Protein AF-A0A6J8E550-F1 (afdb_monomer_lite)

Sequence (360 aa):
MKRQEELRKQAEKIEEETFKPWTNTTDSISTTTANIIDELELVEENAVGKLIEALEELWDKFLNSISSSVSDYLSMEHLGIILDKLNEKAQKDMTKLNRKFFAAFTEGEPNLIICSQSEILNTVLSVYNQGDTVSLPFSDEVLVCTNTTSFDMLEIFWRRSLFSRSHRIYCLVNADLLNYDVSDKSERALERFMQHPSTNDNKYRLVVICSSENEYKSRIVAFLAKYHKQQLPTDVQNIRNYLVKEFASQEEEIEILKACIVDHERCNVRVVKSWRAGVGKTLYKKRMVEKLLQCFPNMERKKPVDISVTLHDKMINTDDVMDVFIEETLAPSHKEPRIIHIDISHEVNNSSLCVVVLNL

pLDDT: mean 83.96, std 14.28, range [35.25, 98.0]

InterPro domains:
  IPR001589 Actinin-type actin-binding domain, conserved site [PS00019] (15-24)
  IPR031248 E3 ubiquitin-protein ligase RNF213 [PTHR22605] (51-352)

Organism: Mytilus coruscus (NCBI:txid42192)

Foldseek 3Di:
DVVVVVVVVVVVPPPPPPPDPQEAQVDDLVVLVVVLVVVLVPDDPPDPPVNVVSVVVSVVSNCVVLCDDYNHDHHPVNVVVVVVVVVVVVVVVVVLPQQDADPQAFFLAEAEEEDAPVCQVLLVLLRQLDDDSRAADDPLQEDEDALPDALVNLLSSLCCQQQPLDSGAHEYGALLRYDDVSLVSSQVSNVVSSPDPNSVVRRGHHYYYHYPVRLVVGPNSVSCVVNYTYRDDGDPVSSVVSQLVNQADDPPCPPALALLVLPPSSGNDDDDDDPDPPPQSVVVVVVSLVVSCVVVVPDDDPADQEQEAEAAAQADDVVSVVVSCVVRPDDPVDHDHHDYHYHYDPSHHPSNVVVNVSND

Radius of gyration: 26.44 Å; chains: 1; bounding box: 64×56×75 Å

Structure (mmCIF, N/CA/C/O backbone):
data_AF-A0A6J8E550-F1
#
_entry.id   AF-A0A6J8E550-F1
#
loop_
_atom_site.group_PDB
_atom_site.id
_atom_site.type_symbol
_atom_site.label_atom_id
_atom_site.label_alt_id
_atom_site.label_comp_id
_atom_site.label_asym_id
_atom_site.label_entity_id
_atom_site.label_seq_id
_atom_site.pdbx_PDB_ins_code
_atom_site.Cartn_x
_atom_site.Cartn_y
_atom_site.Cartn_z
_atom_site.occupancy
_atom_site.B_iso_or_equiv
_atom_site.auth_seq_id
_atom_site.auth_comp_id
_atom_site.auth_asym_id
_atom_site.auth_atom_id
_atom_site.pdbx_PDB_model_num
ATOM 1 N N . MET A 1 1 ? 38.325 34.241 7.900 1.00 51.53 1 MET A N 1
ATOM 2 C CA . MET A 1 1 ? 38.556 33.345 9.054 1.00 51.53 1 MET A CA 1
ATOM 3 C C . MET A 1 1 ? 37.799 33.784 10.303 1.00 51.53 1 MET A C 1
ATOM 5 O O . MET A 1 1 ? 36.825 33.116 10.599 1.00 51.53 1 MET A O 1
ATOM 9 N N . LYS A 1 2 ? 38.094 34.924 10.953 1.00 51.00 2 LYS A N 1
ATOM 10 C CA . LYS A 1 2 ? 37.370 35.353 12.180 1.00 51.00 2 LYS A CA 1
ATOM 11 C C . LYS A 1 2 ? 35.832 35.420 12.053 1.00 51.00 2 LYS A C 1
ATOM 13 O O . LYS A 1 2 ? 35.127 34.960 12.936 1.00 51.00 2 LYS A O 1
ATOM 18 N N . ARG A 1 3 ? 35.312 35.873 10.905 1.00 47.75 3 ARG A N 1
ATOM 19 C CA . ARG A 1 3 ? 33.861 35.953 10.628 1.00 47.75 3 ARG A CA 1
ATOM 20 C C . ARG A 1 3 ? 33.176 34.590 10.406 1.00 47.75 3 ARG A C 1
ATOM 22 O O . ARG A 1 3 ? 31.983 34.466 10.632 1.00 47.75 3 ARG A O 1
ATOM 29 N N . GLN A 1 4 ? 33.915 33.567 9.965 1.00 47.69 4 GLN A N 1
ATOM 30 C CA . GLN A 1 4 ? 33.402 32.188 9.854 1.00 47.69 4 GLN A CA 1
ATOM 31 C C . GLN A 1 4 ? 33.438 31.464 11.205 1.00 47.69 4 GLN A C 1
ATOM 33 O O . GLN A 1 4 ? 32.617 30.591 11.464 1.00 47.69 4 GLN A O 1
ATOM 38 N N . GLU A 1 5 ? 34.367 31.853 12.073 1.00 51.12 5 GLU A N 1
ATOM 39 C CA . GLU A 1 5 ? 34.497 31.332 13.431 1.00 51.12 5 GLU A CA 1
ATOM 40 C C . GLU A 1 5 ? 33.415 31.905 14.363 1.00 51.12 5 GLU A C 1
ATOM 42 O O . GLU A 1 5 ? 32.869 31.182 15.190 1.00 51.12 5 GLU A O 1
ATOM 47 N N . GLU A 1 6 ? 33.018 33.167 14.164 1.00 48.19 6 GLU A N 1
ATOM 48 C CA . GLU A 1 6 ? 31.858 33.776 14.835 1.00 48.19 6 GLU A CA 1
ATOM 49 C C . GLU A 1 6 ? 30.523 33.159 14.391 1.00 48.19 6 GLU A C 1
ATOM 51 O O . GLU A 1 6 ? 29.657 32.927 15.230 1.00 48.19 6 GLU A O 1
ATOM 56 N N . LEU A 1 7 ? 30.375 32.809 13.106 1.00 49.12 7 LEU A N 1
ATOM 57 C CA . LEU A 1 7 ? 29.189 32.101 12.603 1.00 49.12 7 LEU A CA 1
ATOM 58 C C . LEU A 1 7 ? 29.116 30.650 13.108 1.00 49.12 7 LEU A C 1
ATOM 60 O O . LEU A 1 7 ? 28.028 30.172 13.414 1.00 49.12 7 LEU A O 1
ATOM 64 N N . ARG A 1 8 ? 30.260 29.964 13.269 1.00 47.50 8 ARG A N 1
ATOM 65 C CA . ARG A 1 8 ? 30.320 28.645 13.929 1.00 47.50 8 ARG A CA 1
ATOM 66 C C . ARG A 1 8 ? 29.936 28.725 15.406 1.00 47.50 8 ARG A C 1
ATOM 68 O O . ARG A 1 8 ? 29.133 27.920 15.859 1.00 47.50 8 ARG A O 1
ATOM 75 N N . LYS A 1 9 ? 30.419 29.741 16.127 1.00 44.47 9 LYS A N 1
ATOM 76 C CA . LYS A 1 9 ? 30.058 29.962 17.538 1.00 44.47 9 LYS A CA 1
ATOM 77 C C . LYS A 1 9 ? 28.608 30.420 17.739 1.00 44.47 9 LYS A C 1
ATOM 79 O O . LYS A 1 9 ? 28.062 30.203 18.814 1.00 44.47 9 LYS A O 1
ATOM 84 N N . GLN A 1 10 ? 27.975 31.024 16.729 1.00 42.09 10 GLN A N 1
ATOM 85 C CA . GLN A 1 10 ? 26.532 31.308 16.736 1.00 42.09 10 GLN A CA 1
ATOM 86 C C . GLN A 1 10 ? 25.673 30.091 16.355 1.00 42.09 10 GLN A C 1
ATOM 88 O O . GLN A 1 10 ? 24.535 30.014 16.803 1.00 42.09 10 GLN A O 1
ATOM 93 N N . ALA A 1 11 ? 26.204 29.126 15.596 1.00 40.69 11 ALA A N 1
ATOM 94 C CA . ALA A 1 11 ? 25.522 27.862 15.298 1.00 40.69 11 ALA A CA 1
ATOM 95 C C . ALA A 1 11 ? 25.615 26.828 16.443 1.00 40.69 11 ALA A C 1
ATOM 97 O O . ALA A 1 11 ? 24.760 25.957 16.547 1.00 40.69 11 ALA A O 1
ATOM 98 N N . GLU A 1 12 ? 26.610 26.945 17.330 1.00 40.28 12 GLU A N 1
ATOM 99 C CA . GLU A 1 12 ? 26.799 26.077 18.511 1.00 40.28 12 GLU A CA 1
ATOM 100 C C . GLU A 1 12 ? 26.031 26.533 19.762 1.00 40.28 12 GLU A C 1
ATOM 102 O O . GLU A 1 12 ? 26.214 25.986 20.846 1.00 40.28 12 GLU A O 1
ATOM 107 N N . LYS A 1 13 ? 25.142 27.521 19.630 1.00 37.31 13 LYS A N 1
ATOM 108 C CA . LYS A 1 13 ? 24.273 27.979 20.718 1.00 37.31 13 LYS A CA 1
ATOM 109 C C . LYS A 1 13 ? 22.804 27.745 20.377 1.00 37.31 13 LYS A C 1
ATOM 111 O O . LYS A 1 13 ? 21.982 28.651 20.432 1.00 37.31 13 LYS A O 1
ATOM 116 N N . ILE A 1 14 ? 22.482 26.506 20.012 1.00 40.75 14 ILE A N 1
ATOM 117 C CA . ILE A 1 14 ? 21.151 25.984 20.309 1.00 40.75 14 ILE A CA 1
ATOM 118 C C . ILE A 1 14 ? 21.161 25.845 21.827 1.00 40.75 14 ILE A C 1
ATOM 120 O O . ILE A 1 14 ? 21.833 24.968 22.363 1.00 40.75 14 ILE A O 1
ATOM 124 N N . GLU A 1 15 ? 20.532 26.789 22.524 1.00 37.34 15 GLU A N 1
ATOM 125 C CA . GLU A 1 15 ? 20.128 26.538 23.900 1.00 37.34 15 GLU A CA 1
ATOM 126 C C . GLU A 1 15 ? 19.317 25.242 23.854 1.00 37.34 15 GLU A C 1
ATOM 128 O O . GLU A 1 15 ? 18.227 25.202 23.285 1.00 37.34 15 GLU A O 1
ATOM 133 N N . GLU A 1 16 ? 19.899 24.156 24.367 1.00 39.19 16 GLU A N 1
ATOM 134 C CA . GLU A 1 16 ? 19.127 23.025 24.850 1.00 39.19 16 GLU A CA 1
ATOM 135 C C . GLU A 1 16 ? 18.208 23.614 25.916 1.00 39.19 16 GLU A C 1
ATOM 137 O O . GLU A 1 16 ? 18.578 23.747 27.085 1.00 39.19 16 GLU A O 1
ATOM 142 N N . GLU A 1 17 ? 17.023 24.061 25.493 1.00 36.66 17 GLU A N 1
ATOM 143 C CA . GLU A 1 17 ? 15.902 24.211 26.397 1.00 36.66 17 GLU A CA 1
ATOM 144 C C . GLU A 1 17 ? 15.839 22.892 27.149 1.00 36.66 17 GLU A C 1
ATOM 146 O O . GLU A 1 17 ? 15.625 21.827 26.566 1.00 36.66 17 GLU A O 1
ATOM 151 N N . THR A 1 18 ? 16.155 22.961 28.438 1.00 35.25 18 THR A N 1
ATOM 152 C CA . THR A 1 18 ? 16.148 21.814 29.327 1.00 35.25 18 THR A CA 1
ATOM 153 C C . THR A 1 18 ? 14.722 21.297 29.330 1.00 35.25 18 THR A C 1
ATOM 155 O O . THR A 1 18 ? 13.835 21.857 29.974 1.00 35.25 18 THR A O 1
ATOM 158 N N . PHE A 1 19 ? 14.492 20.263 28.522 1.00 40.50 19 PHE A N 1
ATOM 159 C CA . PHE A 1 19 ? 13.214 19.595 28.405 1.00 40.50 19 PHE A CA 1
ATOM 160 C C . PHE A 1 19 ? 12.837 19.132 29.809 1.00 40.50 19 PHE A C 1
ATOM 162 O O . PHE A 1 19 ? 13.482 18.247 30.376 1.00 40.50 19 PHE A O 1
ATOM 169 N N . LYS A 1 20 ? 11.833 19.776 30.414 1.00 45.00 20 LYS A N 1
ATOM 170 C CA . LYS A 1 20 ? 11.237 19.260 31.645 1.00 45.00 20 LYS A CA 1
ATOM 171 C C . LYS A 1 20 ? 10.798 17.825 31.347 1.00 45.00 20 LYS A C 1
ATOM 173 O O . LYS A 1 20 ? 10.077 17.650 30.365 1.00 45.00 20 LYS A O 1
ATOM 178 N N . PRO A 1 21 ? 11.192 16.821 32.148 1.00 51.56 21 PRO A N 1
ATOM 179 C CA . PRO A 1 21 ? 10.756 15.454 31.917 1.00 51.56 21 PRO A CA 1
ATOM 180 C C . PRO A 1 21 ? 9.225 15.422 31.869 1.00 51.56 21 PRO A C 1
ATOM 182 O O . PRO A 1 21 ? 8.565 15.729 32.857 1.00 51.56 21 PRO A O 1
ATOM 185 N N . TRP A 1 22 ? 8.653 15.088 30.712 1.00 51.31 22 TRP A N 1
ATOM 186 C CA . TRP A 1 22 ? 7.222 14.775 30.567 1.00 51.31 22 TRP A CA 1
ATOM 187 C C . TRP A 1 22 ? 6.871 13.397 31.147 1.00 51.31 22 TRP A C 1
ATOM 189 O O . TRP A 1 22 ? 5.744 12.932 31.023 1.00 51.31 22 TRP A O 1
ATOM 199 N N . THR A 1 23 ? 7.848 12.713 31.741 1.00 55.84 23 THR A N 1
ATOM 200 C CA . THR A 1 23 ? 7.769 11.307 32.122 1.00 55.84 23 THR A CA 1
ATOM 201 C C . THR A 1 23 ? 8.275 11.136 33.547 1.00 55.84 23 THR A C 1
ATOM 203 O O . THR A 1 23 ? 9.287 11.734 33.928 1.00 55.84 23 THR A O 1
ATOM 206 N N . ASN A 1 24 ? 7.573 10.321 34.335 1.00 59.12 24 ASN A N 1
ATOM 207 C CA . ASN A 1 24 ? 8.101 9.811 35.595 1.00 59.12 24 ASN A CA 1
ATOM 208 C C . ASN A 1 24 ? 9.159 8.762 35.242 1.00 59.12 24 ASN A C 1
ATOM 210 O O . ASN A 1 24 ? 8.865 7.586 35.049 1.00 59.12 24 ASN A O 1
ATOM 214 N N . THR A 1 25 ? 10.409 9.196 35.116 1.00 58.66 25 THR A N 1
ATOM 215 C CA . THR A 1 25 ? 11.538 8.312 34.792 1.00 58.66 25 THR A CA 1
ATOM 216 C C . THR A 1 25 ? 11.933 7.391 35.947 1.00 58.66 25 THR A C 1
ATOM 218 O O . THR A 1 25 ? 12.793 6.533 35.772 1.00 58.66 25 THR A O 1
ATOM 221 N N . THR A 1 26 ? 11.330 7.570 37.125 1.00 62.59 26 THR A N 1
ATOM 222 C CA . THR A 1 26 ? 11.542 6.735 38.313 1.00 62.59 26 THR A CA 1
ATOM 223 C C . THR A 1 26 ? 10.683 5.481 38.325 1.00 62.59 26 THR A C 1
ATOM 225 O O . THR A 1 26 ? 11.052 4.511 38.980 1.00 62.59 26 THR A O 1
ATOM 228 N N . ASP A 1 27 ? 9.562 5.498 37.604 1.00 68.19 27 ASP A N 1
ATOM 229 C CA . ASP A 1 27 ? 8.597 4.408 37.600 1.00 68.19 27 ASP A CA 1
ATOM 230 C C . ASP A 1 27 ? 8.831 3.516 36.372 1.00 68.19 27 ASP A C 1
ATOM 232 O O . ASP A 1 27 ? 9.399 3.935 35.355 1.00 68.19 27 ASP A O 1
ATOM 236 N N . SER A 1 28 ? 8.441 2.250 36.478 1.00 80.31 28 SER A N 1
ATOM 237 C CA . SER A 1 28 ? 8.612 1.234 35.439 1.00 80.31 28 SER A CA 1
ATOM 238 C C . SER A 1 28 ? 7.383 0.338 35.428 1.00 80.31 28 SER A C 1
ATOM 240 O O . SER A 1 28 ? 6.970 -0.153 36.478 1.00 80.31 28 SER A O 1
ATOM 242 N N . ILE A 1 29 ? 6.821 0.090 34.244 1.00 79.81 29 ILE A N 1
ATOM 243 C CA . ILE A 1 29 ? 5.643 -0.770 34.091 1.00 79.81 29 ILE A CA 1
ATOM 244 C C . ILE A 1 29 ? 5.978 -2.192 34.483 1.00 79.81 29 ILE A C 1
ATOM 246 O O . ILE A 1 29 ? 5.164 -2.834 35.137 1.00 79.81 29 ILE A O 1
ATOM 250 N N . SER A 1 30 ? 7.165 -2.690 34.135 1.00 79.88 30 SER A N 1
ATOM 251 C CA . SER A 1 30 ? 7.577 -4.033 34.553 1.00 79.88 30 SER A CA 1
ATOM 252 C C . SER A 1 30 ? 7.636 -4.164 36.078 1.00 79.88 30 SER A C 1
ATOM 254 O O . SER A 1 30 ? 7.161 -5.161 36.618 1.00 79.88 30 SER A O 1
ATOM 256 N N . THR A 1 31 ? 8.103 -3.128 36.783 1.00 81.38 31 THR A N 1
ATOM 257 C CA . THR A 1 31 ? 8.133 -3.100 38.257 1.00 81.38 31 THR A CA 1
ATOM 258 C C . THR A 1 31 ? 6.731 -2.975 38.854 1.00 81.38 31 THR A C 1
ATOM 260 O O . THR A 1 31 ? 6.376 -3.714 39.768 1.00 81.38 31 THR A O 1
ATOM 263 N N . THR A 1 32 ? 5.896 -2.083 38.314 1.00 76.75 32 THR A N 1
ATOM 264 C CA . THR A 1 32 ? 4.498 -1.932 38.736 1.00 76.75 32 THR A CA 1
ATOM 265 C C . THR A 1 32 ? 3.706 -3.217 38.499 1.00 76.75 32 THR A C 1
ATOM 267 O O . THR A 1 32 ? 2.966 -3.639 39.376 1.00 76.75 32 THR A O 1
ATOM 270 N N . THR A 1 33 ? 3.903 -3.879 37.358 1.00 76.75 33 THR A N 1
ATOM 271 C CA . THR A 1 33 ? 3.223 -5.136 37.011 1.00 76.75 33 THR A CA 1
ATOM 272 C C . THR A 1 33 ? 3.674 -6.280 37.918 1.00 76.75 33 THR A C 1
ATOM 274 O O . THR A 1 33 ? 2.835 -7.057 38.355 1.00 76.75 33 THR A O 1
ATOM 277 N N . ALA A 1 34 ? 4.967 -6.367 38.247 1.00 82.50 34 ALA A N 1
ATOM 278 C CA . ALA A 1 34 ? 5.473 -7.357 39.198 1.00 82.50 34 ALA A CA 1
ATOM 279 C C . ALA A 1 34 ? 4.849 -7.171 40.591 1.00 82.50 34 ALA A C 1
ATOM 281 O O . ALA A 1 34 ? 4.288 -8.115 41.133 1.00 82.50 34 ALA A O 1
ATOM 282 N N . ASN A 1 35 ? 4.831 -5.938 41.110 1.00 79.44 35 ASN A N 1
ATOM 283 C CA . ASN A 1 35 ? 4.200 -5.635 42.399 1.00 79.44 35 ASN A CA 1
ATOM 284 C C . ASN A 1 35 ? 2.691 -5.949 42.400 1.00 79.44 35 ASN A C 1
ATOM 286 O O . ASN A 1 35 ? 2.156 -6.444 43.386 1.00 79.44 35 ASN A O 1
ATOM 290 N N . ILE A 1 36 ? 2.007 -5.677 41.284 1.00 72.81 36 ILE A N 1
ATOM 291 C CA . ILE A 1 36 ? 0.588 -6.005 41.075 1.00 72.81 36 ILE A CA 1
ATOM 292 C C . ILE A 1 36 ? 0.349 -7.524 41.133 1.00 72.81 36 ILE A C 1
ATOM 294 O O . ILE A 1 36 ? -0.642 -7.970 41.707 1.00 72.81 36 ILE A O 1
ATOM 298 N N . ILE A 1 37 ? 1.244 -8.324 40.549 1.00 75.94 37 ILE A N 1
ATOM 299 C CA . ILE A 1 37 ? 1.150 -9.791 40.564 1.00 75.94 37 ILE A CA 1
ATOM 300 C C . ILE A 1 37 ? 1.436 -10.336 41.969 1.00 75.94 37 ILE A C 1
ATOM 302 O O . ILE A 1 37 ? 0.700 -11.202 42.437 1.00 75.94 37 ILE A O 1
ATOM 306 N N . ASP A 1 38 ? 2.425 -9.785 42.672 1.00 79.25 38 ASP A N 1
ATOM 307 C CA . ASP A 1 38 ? 2.737 -10.174 44.053 1.00 79.25 38 ASP A CA 1
ATOM 308 C C . ASP A 1 38 ? 1.558 -9.880 45.009 1.00 79.25 38 ASP A C 1
ATOM 310 O O . ASP A 1 38 ? 1.273 -10.664 45.915 1.00 79.25 38 ASP A O 1
ATOM 314 N N . GLU A 1 39 ? 0.817 -8.783 44.791 1.00 71.62 39 GLU A N 1
ATOM 315 C CA . GLU A 1 39 ? -0.418 -8.472 45.533 1.00 71.62 39 GLU A CA 1
ATOM 316 C C . GLU A 1 39 ? -1.540 -9.503 45.279 1.00 71.62 39 GLU A C 1
ATOM 318 O O . GLU A 1 39 ? -2.329 -9.779 46.186 1.00 71.62 39 GLU A O 1
ATOM 323 N N . LEU A 1 40 ? -1.604 -10.113 44.086 1.00 69.38 40 LEU A N 1
ATOM 324 C CA . LEU A 1 40 ? -2.594 -11.147 43.742 1.00 69.38 40 LEU A CA 1
ATOM 325 C C . LEU A 1 40 ? -2.314 -12.493 44.411 1.00 69.38 40 LEU A C 1
ATOM 327 O O . LEU A 1 40 ? -3.259 -13.174 44.811 1.00 69.38 40 LEU A O 1
ATOM 331 N N . GLU A 1 41 ? -1.044 -12.880 44.554 1.00 67.69 41 GLU A N 1
ATOM 332 C CA . GLU A 1 41 ? -0.661 -14.144 45.205 1.00 67.69 41 GLU A CA 1
ATOM 333 C C . GLU A 1 41 ? -1.033 -14.181 46.700 1.00 67.69 41 GLU A C 1
ATOM 335 O O . GLU A 1 41 ? -1.114 -15.252 47.303 1.00 67.69 41 GLU A O 1
ATOM 340 N N . LEU A 1 42 ? -1.311 -13.019 47.299 1.00 66.19 42 LEU A N 1
ATOM 341 C CA . LEU A 1 42 ? -1.725 -12.871 48.697 1.00 66.19 42 LEU A CA 1
ATOM 342 C C . LEU A 1 42 ? -3.248 -12.987 48.910 1.00 66.19 42 LEU A C 1
ATOM 344 O O . LEU A 1 42 ? -3.706 -12.967 50.056 1.00 66.19 42 LEU A O 1
ATOM 348 N N . VAL A 1 43 ? -4.048 -13.103 47.843 1.00 65.31 43 VAL A N 1
ATOM 349 C CA . VAL A 1 43 ? -5.514 -13.194 47.930 1.00 65.31 43 VAL A CA 1
ATOM 350 C C . VAL A 1 43 ? -5.943 -14.640 48.220 1.00 65.31 43 VAL A C 1
ATOM 352 O O . VAL A 1 43 ? -5.738 -15.540 47.412 1.00 65.31 43 VAL A O 1
ATOM 355 N N . GLU A 1 44 ? -6.574 -14.878 49.376 1.00 61.72 44 GLU A N 1
ATOM 356 C CA . GLU A 1 44 ? -7.074 -16.208 49.766 1.00 61.72 44 GLU A CA 1
ATOM 357 C C . GLU A 1 44 ? -8.111 -16.771 48.764 1.00 61.72 44 GLU A C 1
ATOM 359 O O . GLU A 1 44 ? -9.118 -16.125 48.462 1.00 61.72 44 GLU A O 1
ATOM 364 N N . GLU A 1 45 ? -7.922 -18.026 48.330 1.00 59.22 45 GLU A N 1
ATOM 365 C CA . GLU A 1 45 ? -8.691 -18.726 47.275 1.00 59.22 45 GLU A CA 1
ATOM 366 C C . GLU A 1 45 ? -10.222 -18.811 47.491 1.00 59.22 45 GLU A C 1
ATOM 368 O O . GLU A 1 45 ? -10.969 -19.110 46.560 1.00 59.22 45 GLU A O 1
ATOM 373 N N . ASN A 1 46 ? -10.734 -18.542 48.697 1.00 57.09 46 ASN A N 1
ATOM 374 C CA . ASN A 1 46 ? -12.116 -18.869 49.079 1.00 57.09 46 ASN A CA 1
ATOM 375 C C . ASN A 1 46 ? -13.137 -17.718 48.968 1.00 57.09 46 ASN A C 1
ATOM 377 O O . ASN A 1 46 ? -14.266 -17.858 49.446 1.00 57.09 46 ASN A O 1
ATOM 381 N N . ALA A 1 47 ? -12.802 -16.592 48.329 1.00 65.25 47 ALA A N 1
ATOM 382 C CA . ALA A 1 47 ? -13.723 -15.458 48.189 1.00 65.25 47 ALA A CA 1
ATOM 383 C C . ALA A 1 47 ? -13.735 -14.858 46.771 1.00 65.25 47 ALA A C 1
ATOM 385 O O . ALA A 1 47 ? -13.182 -13.789 46.533 1.00 65.25 47 ALA A O 1
ATOM 386 N N . VAL A 1 48 ? -14.454 -15.505 45.844 1.00 65.81 48 VAL A N 1
ATOM 387 C CA . VAL A 1 48 ? -14.617 -15.067 44.437 1.00 65.81 48 VAL A CA 1
ATOM 388 C C . VAL A 1 48 ? -15.029 -13.590 44.307 1.00 65.81 48 VAL A C 1
ATOM 390 O O . VAL A 1 48 ? -14.551 -12.902 43.414 1.00 65.81 48 VAL A O 1
ATOM 393 N N . GLY A 1 49 ? -15.868 -13.075 45.214 1.00 68.12 49 GLY A N 1
ATOM 394 C CA . GLY A 1 49 ? -16.257 -11.657 45.218 1.00 68.12 49 GLY A CA 1
ATOM 395 C C . GLY A 1 49 ? -15.101 -10.697 45.527 1.00 68.12 49 GLY A C 1
ATOM 396 O O . GLY A 1 49 ? -14.968 -9.678 44.863 1.00 68.12 49 GLY A O 1
ATOM 397 N N . LYS A 1 50 ? -14.216 -11.060 46.466 1.00 73.00 50 LYS A N 1
ATOM 398 C CA . LYS A 1 50 ? -13.025 -10.258 46.800 1.00 73.00 50 LYS A CA 1
ATOM 399 C C . LYS A 1 50 ? -11.984 -10.284 45.683 1.00 73.00 50 LYS A C 1
ATOM 401 O O . LYS A 1 50 ? -11.262 -9.315 45.501 1.00 73.00 50 LYS A O 1
ATOM 406 N N . LEU A 1 51 ? -11.919 -11.385 44.931 1.00 75.31 51 LEU A N 1
ATOM 407 C CA . LEU A 1 51 ? -11.032 -11.502 43.777 1.00 75.31 51 LEU A CA 1
ATOM 408 C C . LEU A 1 51 ? -11.442 -10.551 42.644 1.00 75.31 51 LEU A C 1
ATOM 410 O O . LEU A 1 51 ? -10.573 -9.961 42.016 1.00 75.31 51 LEU A O 1
ATOM 414 N N . ILE A 1 52 ? -12.746 -10.383 42.391 1.00 81.06 52 ILE A N 1
ATOM 415 C CA . ILE A 1 52 ? -13.236 -9.442 41.370 1.00 81.06 52 ILE A CA 1
ATOM 416 C C . ILE A 1 52 ? -12.877 -8.002 41.756 1.00 81.06 52 ILE A C 1
ATOM 418 O O . ILE A 1 52 ? -12.300 -7.299 40.936 1.00 81.06 52 ILE A O 1
ATOM 422 N N . GLU A 1 53 ? -13.136 -7.594 43.003 1.00 80.50 53 GLU A N 1
ATOM 423 C CA . GLU A 1 53 ? -12.778 -6.253 43.498 1.00 80.50 53 GLU A CA 1
ATOM 424 C C . GLU A 1 53 ? -11.262 -6.000 43.415 1.00 80.50 53 GLU A C 1
ATOM 426 O O . GLU A 1 53 ? -10.830 -4.945 42.954 1.00 80.50 53 GLU A O 1
ATOM 431 N N . ALA A 1 54 ? -10.444 -6.992 43.786 1.00 77.19 54 ALA A N 1
ATOM 432 C CA . ALA A 1 54 ? -8.990 -6.902 43.665 1.00 77.19 54 ALA A CA 1
ATOM 433 C C . ALA A 1 54 ? -8.534 -6.782 42.199 1.00 77.19 54 ALA A C 1
ATOM 435 O O . ALA A 1 54 ? -7.644 -5.992 41.895 1.00 77.19 54 ALA A O 1
ATOM 436 N N . LEU A 1 55 ? -9.150 -7.532 41.277 1.00 82.12 55 LEU A N 1
ATOM 437 C CA . LEU A 1 55 ? -8.850 -7.448 39.845 1.00 82.12 55 LEU A CA 1
ATOM 438 C C . LEU A 1 55 ? -9.260 -6.100 39.240 1.00 82.12 55 LEU A C 1
ATOM 440 O O . LEU A 1 55 ? -8.528 -5.589 38.397 1.00 82.12 55 LEU A O 1
ATOM 444 N N . GLU A 1 56 ? -10.385 -5.517 39.659 1.00 85.44 56 GLU A N 1
ATOM 445 C CA . GLU A 1 56 ? -10.805 -4.174 39.236 1.00 85.44 56 GLU A CA 1
ATOM 446 C C . GLU A 1 56 ? -9.815 -3.106 39.720 1.00 85.44 56 GLU A C 1
ATOM 448 O O . GLU A 1 56 ? -9.336 -2.310 38.913 1.00 85.44 56 GLU A O 1
ATOM 453 N N . GLU A 1 57 ? -9.421 -3.141 40.999 1.00 82.69 57 GLU A N 1
ATOM 454 C CA . GLU A 1 57 ? -8.429 -2.206 41.549 1.00 82.69 57 GLU A CA 1
ATOM 455 C C . GLU A 1 57 ? -7.071 -2.340 40.842 1.00 82.69 57 GLU A C 1
ATOM 457 O O . GLU A 1 57 ? -6.399 -1.349 40.549 1.00 82.69 57 GLU A O 1
ATOM 462 N N . LEU A 1 58 ? -6.668 -3.569 40.522 1.00 78.94 58 LEU A N 1
ATOM 463 C CA . LEU A 1 58 ? -5.437 -3.839 39.785 1.00 78.94 58 LEU A CA 1
ATOM 464 C C . LEU A 1 58 ? -5.495 -3.375 38.341 1.00 78.94 58 LEU A C 1
ATOM 466 O O . LEU A 1 58 ? -4.519 -2.812 37.841 1.00 78.94 58 LEU A O 1
ATOM 470 N N . TRP A 1 59 ? -6.626 -3.588 37.674 1.00 83.75 59 TRP A N 1
ATOM 471 C CA . TRP A 1 59 ? -6.840 -3.089 36.327 1.00 83.75 59 TRP A CA 1
ATOM 472 C C . TRP A 1 59 ? -6.779 -1.562 36.303 1.00 83.75 59 TRP A C 1
ATOM 474 O O . TRP A 1 59 ? -6.101 -0.999 35.448 1.00 83.75 59 TRP A O 1
ATOM 484 N N . ASP A 1 60 ? -7.369 -0.890 37.292 1.00 85.44 60 ASP A N 1
ATOM 485 C CA . ASP A 1 60 ? -7.283 0.563 37.439 1.00 85.44 60 ASP A CA 1
ATOM 486 C C . ASP A 1 60 ? -5.850 1.035 37.724 1.00 85.44 60 ASP A C 1
ATOM 488 O O . ASP A 1 60 ? -5.375 1.983 37.090 1.00 85.44 60 ASP A O 1
ATOM 492 N N . LYS A 1 61 ? -5.110 0.371 38.626 1.00 78.62 61 LYS A N 1
ATOM 493 C CA . LYS A 1 61 ? -3.680 0.657 38.868 1.00 78.62 61 LYS A CA 1
ATOM 494 C C . LYS A 1 61 ? -2.862 0.502 37.583 1.00 78.62 61 LYS A C 1
ATOM 496 O O . LYS A 1 61 ? -2.048 1.371 37.262 1.00 78.62 61 LYS A O 1
ATOM 501 N N . PHE A 1 62 ? -3.107 -0.562 36.819 1.00 81.44 62 PHE A N 1
ATOM 502 C CA . PHE A 1 62 ? -2.441 -0.807 35.543 1.00 81.44 62 PHE A CA 1
ATOM 503 C C . PHE A 1 62 ? -2.796 0.254 34.493 1.00 81.44 62 PHE A C 1
ATOM 505 O O . PHE A 1 62 ? -1.887 0.864 33.929 1.00 81.44 62 PHE A O 1
ATOM 512 N N . LEU A 1 63 ? -4.083 0.541 34.272 1.00 82.88 63 LEU A N 1
ATOM 513 C CA . LEU A 1 63 ? -4.549 1.571 33.336 1.00 82.88 63 LEU A CA 1
ATOM 514 C C . LEU A 1 63 ? -3.964 2.947 33.671 1.00 82.88 63 LEU A C 1
ATOM 516 O O . LEU A 1 63 ? -3.516 3.666 32.777 1.00 82.88 63 LEU A O 1
ATOM 520 N N . ASN A 1 64 ? -3.896 3.288 34.958 1.00 81.56 64 ASN A N 1
ATOM 521 C CA . ASN A 1 64 ? -3.262 4.520 35.412 1.00 81.56 64 ASN A CA 1
ATOM 522 C C . ASN A 1 64 ? -1.752 4.516 35.128 1.00 81.56 64 ASN A C 1
ATOM 524 O O . ASN A 1 64 ? -1.221 5.538 34.691 1.00 81.56 64 ASN A O 1
ATOM 528 N N . SER A 1 65 ? -1.067 3.378 35.282 1.00 76.19 65 SER A N 1
ATOM 529 C CA . SER A 1 65 ? 0.369 3.266 34.984 1.00 76.19 65 SER A CA 1
ATOM 530 C C . SER A 1 65 ? 0.695 3.444 33.493 1.00 76.19 65 SER A C 1
ATOM 532 O O . SER A 1 65 ? 1.689 4.084 33.163 1.00 76.19 65 SER A O 1
ATOM 534 N N . ILE A 1 66 ? -0.170 2.969 32.585 1.00 80.12 66 ILE A N 1
ATOM 535 C CA . ILE A 1 66 ? 0.011 3.111 31.126 1.00 80.12 66 ILE A CA 1
ATOM 536 C C . ILE A 1 66 ? -0.562 4.424 30.567 1.00 80.12 66 ILE A C 1
ATOM 538 O O . ILE A 1 66 ? -0.415 4.703 29.372 1.00 80.12 66 ILE A O 1
ATOM 542 N N . SER A 1 67 ? -1.239 5.224 31.398 1.00 79.56 67 SER A N 1
ATOM 543 C CA . SER A 1 67 ? -1.841 6.499 30.974 1.00 79.56 67 SER A CA 1
ATOM 544 C C . SER A 1 67 ? -0.787 7.560 30.636 1.00 79.56 67 SER A C 1
ATOM 546 O O . SER A 1 67 ? -1.027 8.433 29.806 1.00 79.56 67 SER A O 1
ATOM 548 N N . SER A 1 68 ? 0.421 7.438 31.193 1.00 80.06 68 SER A N 1
ATOM 549 C CA . SER A 1 68 ? 1.570 8.294 30.894 1.00 80.06 68 SER A CA 1
ATOM 550 C C . SER A 1 68 ? 2.804 7.455 30.557 1.00 80.06 68 SER A C 1
ATOM 552 O O . SER A 1 68 ? 2.809 6.237 30.724 1.00 80.06 68 SER A O 1
ATOM 554 N N . SER A 1 69 ? 3.839 8.090 30.007 1.00 80.94 69 SER A N 1
ATOM 555 C CA . SER A 1 69 ? 5.093 7.392 29.705 1.00 80.94 69 SER A CA 1
ATOM 556 C C . SER A 1 69 ? 5.967 7.299 30.946 1.00 80.94 69 SER A C 1
ATOM 558 O O . SER A 1 69 ? 6.110 8.272 31.692 1.00 80.94 69 SER A O 1
ATOM 560 N N . VAL A 1 70 ? 6.616 6.153 31.093 1.00 80.75 70 VAL A N 1
ATOM 561 C CA . VAL A 1 70 ? 7.546 5.832 32.178 1.00 80.75 70 VAL A CA 1
ATOM 562 C C . VAL A 1 70 ? 8.865 5.312 31.591 1.00 80.75 70 VAL A C 1
ATOM 564 O O . VAL A 1 70 ? 9.058 5.343 30.375 1.00 80.75 70 VAL A O 1
ATOM 567 N N . SER A 1 71 ? 9.808 4.877 32.428 1.00 81.00 71 SER A N 1
ATOM 568 C CA . SER A 1 71 ? 11.175 4.545 31.984 1.00 81.00 71 SER A CA 1
ATOM 569 C C . SER A 1 71 ? 11.261 3.467 30.889 1.00 81.00 71 SER A C 1
ATOM 571 O O . SER A 1 71 ? 12.104 3.573 29.998 1.00 81.00 71 SER A O 1
ATOM 573 N N . ASP A 1 72 ? 10.390 2.458 30.931 1.00 83.31 72 ASP A N 1
ATOM 574 C CA . ASP A 1 72 ? 10.369 1.297 30.031 1.00 83.31 72 ASP A CA 1
ATOM 575 C C . ASP A 1 72 ? 9.154 1.266 29.082 1.00 83.31 72 ASP A C 1
ATOM 577 O O . ASP A 1 72 ? 8.994 0.311 28.320 1.00 83.31 72 ASP A O 1
ATOM 581 N N . TYR A 1 73 ? 8.313 2.309 29.079 1.00 84.56 73 TYR A N 1
ATOM 582 C CA . TYR A 1 73 ? 7.099 2.369 28.261 1.00 84.56 73 TYR A CA 1
ATOM 583 C C . TYR A 1 73 ? 6.779 3.781 27.764 1.00 84.56 73 TYR A C 1
ATOM 585 O O . TYR A 1 73 ? 6.762 4.751 28.522 1.00 84.56 73 TYR A O 1
ATOM 593 N N . LEU A 1 74 ? 6.434 3.873 26.479 1.00 87.81 74 LEU A N 1
ATOM 594 C CA . LEU A 1 74 ? 5.938 5.089 25.846 1.00 87.81 74 LEU A CA 1
ATOM 595 C C . LEU A 1 74 ? 4.412 5.002 25.693 1.00 87.81 74 LEU A C 1
ATOM 597 O O . LEU A 1 74 ? 3.921 4.171 24.931 1.00 87.81 74 LEU A O 1
ATOM 601 N N . SER A 1 75 ? 3.667 5.875 26.378 1.00 87.25 75 SER A N 1
ATOM 602 C CA . SER A 1 75 ? 2.207 5.916 26.269 1.00 87.25 75 SER A CA 1
ATOM 603 C C . SER A 1 75 ? 1.740 6.338 24.880 1.00 87.25 75 SER A C 1
ATOM 605 O O . SER A 1 75 ? 2.424 7.069 24.160 1.00 87.25 75 SER A O 1
ATOM 607 N N . MET A 1 76 ? 0.529 5.909 24.515 1.00 87.62 76 MET A N 1
ATOM 608 C CA . MET A 1 76 ? -0.081 6.233 23.221 1.00 87.62 76 MET A CA 1
ATOM 609 C C . MET A 1 76 ? -0.259 7.740 23.006 1.00 87.62 76 MET A C 1
ATOM 611 O O . MET A 1 76 ? -0.110 8.215 21.881 1.00 87.62 76 MET A O 1
ATOM 615 N N . GLU A 1 77 ? -0.540 8.498 24.067 1.00 86.62 77 GLU A N 1
ATOM 616 C CA . GLU A 1 77 ? -0.652 9.957 23.996 1.00 86.62 77 GLU A CA 1
ATOM 617 C C . GLU A 1 77 ? 0.697 10.600 23.655 1.00 86.62 77 GLU A C 1
ATOM 619 O O . GLU A 1 77 ? 0.802 11.350 22.683 1.00 86.62 77 GLU A O 1
ATOM 624 N N . HIS A 1 78 ? 1.757 10.246 24.388 1.00 87.69 78 HIS A N 1
ATOM 625 C CA . HIS A 1 78 ? 3.094 10.769 24.119 1.00 87.69 78 HIS A CA 1
ATOM 626 C C . HIS A 1 78 ? 3.636 10.307 22.764 1.00 87.69 78 HIS A C 1
ATOM 628 O O . HIS A 1 78 ? 4.238 11.110 22.051 1.00 87.69 78 HIS A O 1
ATOM 634 N N . LEU A 1 79 ? 3.384 9.056 22.366 1.00 91.81 79 LEU A N 1
ATOM 635 C CA . LEU A 1 79 ? 3.698 8.569 21.023 1.00 91.81 79 LEU A CA 1
ATOM 636 C C . LEU A 1 79 ? 2.984 9.409 19.958 1.00 91.81 79 LEU A C 1
ATOM 638 O O . LEU A 1 79 ? 3.619 9.833 18.996 1.00 91.81 79 LEU A O 1
ATOM 642 N N . GLY A 1 80 ? 1.694 9.700 20.147 1.00 90.56 80 GLY A N 1
ATOM 643 C CA . GLY A 1 80 ? 0.921 10.565 19.258 1.00 90.56 80 GLY A CA 1
ATOM 644 C C . GLY A 1 80 ? 1.542 11.954 19.106 1.00 90.56 80 GLY A C 1
ATOM 645 O O . GLY A 1 80 ? 1.724 12.417 17.982 1.00 90.56 80 GLY A O 1
ATOM 646 N N . ILE A 1 81 ? 1.950 12.583 20.213 1.00 89.31 81 ILE A N 1
ATOM 647 C CA . ILE A 1 81 ? 2.611 13.898 20.193 1.00 89.31 81 ILE A CA 1
ATOM 648 C C . ILE A 1 81 ? 3.963 13.832 19.470 1.00 89.31 81 ILE A C 1
ATOM 650 O O . ILE A 1 81 ? 4.270 14.703 18.655 1.00 89.31 81 ILE A O 1
ATOM 654 N N . ILE A 1 82 ? 4.774 12.800 19.733 1.00 91.88 82 ILE A N 1
ATOM 655 C CA . ILE A 1 82 ? 6.070 12.610 19.065 1.00 91.88 82 ILE A CA 1
ATOM 656 C C . ILE A 1 82 ? 5.872 12.443 17.556 1.00 91.88 82 ILE A C 1
ATOM 658 O O . ILE A 1 82 ? 6.552 13.108 16.773 1.00 91.88 82 ILE A O 1
ATOM 662 N N . LEU A 1 83 ? 4.934 11.589 17.139 1.00 92.56 83 LEU A N 1
ATOM 663 C CA . LEU A 1 83 ? 4.623 11.366 15.727 1.00 92.56 83 LEU A CA 1
ATOM 664 C C . LEU A 1 83 ? 4.106 12.640 15.053 1.00 92.56 83 LEU A C 1
ATOM 666 O O . LEU A 1 83 ? 4.514 12.932 13.930 1.00 92.56 83 LEU A O 1
ATOM 670 N N . ASP A 1 84 ? 3.276 13.429 15.738 1.00 87.88 84 ASP A N 1
ATOM 671 C CA . ASP A 1 84 ? 2.784 14.706 15.218 1.00 87.88 84 ASP A CA 1
ATOM 672 C C . ASP A 1 84 ? 3.929 15.714 15.041 1.00 87.88 84 ASP A C 1
ATOM 674 O O . ASP A 1 84 ? 4.053 16.342 13.992 1.00 87.88 84 ASP A O 1
ATOM 678 N N . LYS A 1 85 ? 4.865 15.787 15.996 1.00 88.44 85 LYS A N 1
ATOM 679 C CA . LYS A 1 85 ? 6.059 16.645 15.891 1.00 88.44 85 LYS A CA 1
ATOM 680 C C . LYS A 1 85 ? 7.022 16.205 14.789 1.00 88.44 85 LYS A C 1
ATOM 682 O O . LYS A 1 85 ? 7.574 17.050 14.078 1.00 88.44 85 LYS A O 1
ATOM 687 N N . LEU A 1 86 ? 7.217 14.899 14.611 1.00 89.81 86 LEU A N 1
ATOM 688 C CA . LEU A 1 86 ? 7.990 14.357 13.490 1.00 89.81 86 LEU A CA 1
ATOM 689 C C . LEU A 1 86 ? 7.317 14.683 12.153 1.00 89.81 86 LEU A C 1
ATOM 691 O O . LEU A 1 86 ? 7.993 15.102 11.211 1.00 89.81 86 LEU A O 1
ATOM 695 N N . ASN A 1 87 ? 5.992 14.557 12.089 1.00 83.62 87 ASN A N 1
ATOM 696 C CA . ASN A 1 87 ? 5.208 14.908 10.915 1.00 83.62 87 ASN A CA 1
ATOM 697 C C . ASN A 1 87 ? 5.258 16.417 10.622 1.00 83.62 87 ASN A C 1
ATOM 699 O O . ASN A 1 87 ? 5.497 16.779 9.478 1.00 83.62 87 ASN A O 1
ATOM 703 N N . GLU A 1 88 ? 5.139 17.309 11.612 1.00 82.12 88 GLU A N 1
ATOM 704 C CA . GLU A 1 88 ? 5.312 18.763 11.430 1.00 82.12 88 GLU A CA 1
ATOM 705 C C . GLU A 1 88 ? 6.673 19.099 10.803 1.00 82.12 88 GLU A C 1
ATOM 707 O O . GLU A 1 88 ? 6.770 19.947 9.910 1.00 82.12 88 GLU A O 1
ATOM 712 N N . LYS A 1 89 ? 7.738 18.426 11.256 1.00 78.75 89 LYS A N 1
ATOM 713 C CA . LYS A 1 89 ? 9.087 18.611 10.712 1.00 78.75 89 LYS A CA 1
ATOM 714 C C . LYS A 1 89 ? 9.178 18.114 9.269 1.00 78.75 89 LYS A C 1
ATOM 716 O O . LYS A 1 89 ? 9.654 18.858 8.419 1.00 78.75 89 LYS A O 1
ATOM 721 N N . ALA A 1 90 ? 8.670 16.915 8.984 1.00 76.19 90 ALA A N 1
ATOM 722 C CA . ALA A 1 90 ? 8.645 16.356 7.632 1.00 76.19 90 ALA A CA 1
ATOM 723 C C . ALA A 1 90 ? 7.754 17.171 6.674 1.00 76.19 90 ALA A C 1
ATOM 725 O O . ALA A 1 90 ? 8.077 17.342 5.501 1.00 76.19 90 ALA A O 1
ATOM 726 N N . GLN A 1 91 ? 6.642 17.727 7.162 1.00 69.06 91 GLN A N 1
ATOM 727 C CA . GLN A 1 91 ? 5.720 18.525 6.358 1.00 69.06 91 GLN A CA 1
ATOM 728 C C . GLN A 1 91 ? 6.310 19.859 5.915 1.00 69.06 91 GLN A C 1
ATOM 730 O O . GLN A 1 91 ? 5.952 20.317 4.833 1.00 69.06 91 GLN A O 1
ATOM 735 N N . LYS A 1 92 ? 7.233 20.461 6.678 1.00 64.88 92 LYS A N 1
ATOM 736 C CA . LYS A 1 92 ? 7.965 21.662 6.234 1.00 64.88 92 LYS A CA 1
ATOM 737 C C . LYS A 1 92 ? 8.728 21.402 4.931 1.00 64.88 92 LYS A C 1
ATOM 739 O O . LYS A 1 92 ? 8.670 22.234 4.025 1.00 64.88 92 LYS A O 1
ATOM 744 N N . ASP A 1 93 ? 9.321 20.218 4.799 1.00 60.16 93 ASP A N 1
ATOM 745 C CA . ASP A 1 93 ? 10.024 19.783 3.586 1.00 60.16 93 ASP A CA 1
ATOM 746 C C . ASP A 1 93 ? 9.044 19.360 2.470 1.00 60.16 93 ASP 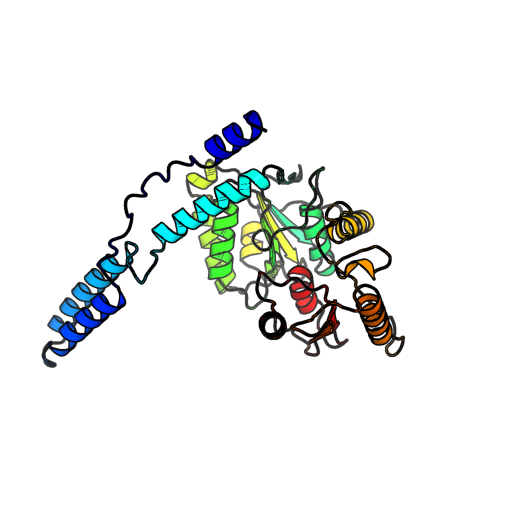A C 1
ATOM 748 O O . ASP A 1 93 ? 9.298 19.574 1.284 1.00 60.16 93 ASP A O 1
ATOM 752 N N . MET A 1 94 ? 7.870 18.840 2.851 1.00 59.44 94 MET A N 1
ATOM 753 C CA . MET A 1 94 ? 6.819 18.332 1.954 1.00 59.44 94 MET A CA 1
ATOM 754 C C . MET A 1 94 ? 5.724 19.356 1.605 1.00 59.44 94 MET A C 1
ATOM 756 O O . MET A 1 94 ? 4.720 18.990 0.990 1.00 59.44 94 MET A O 1
ATOM 760 N N . THR A 1 95 ? 5.914 20.643 1.926 1.00 52.44 95 THR A N 1
ATOM 761 C CA . THR A 1 95 ? 4.984 21.770 1.657 1.00 52.44 95 THR A CA 1
ATOM 762 C C . THR A 1 95 ? 4.545 21.912 0.188 1.00 52.44 95 THR A C 1
ATOM 764 O O . THR A 1 95 ? 3.658 22.704 -0.123 1.00 52.44 95 THR A O 1
ATOM 767 N N . LYS A 1 96 ? 5.122 21.123 -0.724 1.00 54.31 96 LYS A N 1
ATOM 768 C CA . LYS A 1 96 ? 4.812 21.071 -2.157 1.00 54.31 96 LYS A CA 1
ATOM 769 C C . LYS A 1 96 ? 3.744 20.039 -2.554 1.00 54.31 96 LYS A C 1
ATOM 771 O O . LYS A 1 96 ? 3.31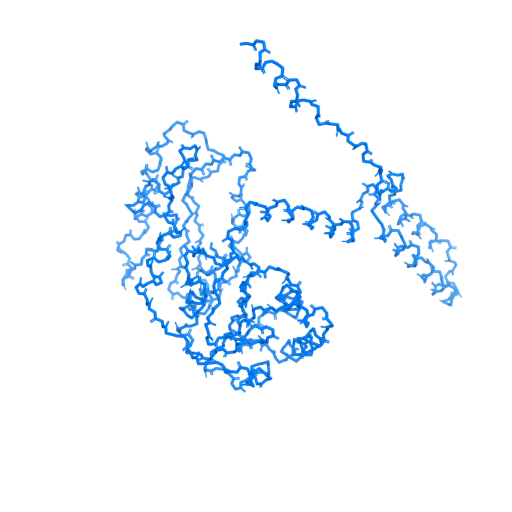3 20.053 -3.701 1.00 54.31 96 LYS A O 1
ATOM 776 N N . LEU A 1 97 ? 3.288 19.162 -1.656 1.00 66.75 97 LEU A N 1
ATOM 777 C CA . LEU A 1 97 ? 2.278 18.134 -1.963 1.00 66.75 97 LEU A CA 1
ATOM 778 C C . LEU A 1 97 ? 0.844 18.671 -1.839 1.00 66.75 97 LEU A C 1
ATOM 780 O O . LEU A 1 97 ? 0.044 18.214 -1.024 1.00 66.75 97 LEU A O 1
ATOM 784 N N . ASN A 1 98 ? 0.506 19.660 -2.667 1.00 76.38 98 ASN A N 1
ATOM 785 C CA . ASN A 1 98 ? -0.885 20.052 -2.881 1.00 76.38 98 ASN A CA 1
ATOM 786 C C . ASN A 1 98 ? -1.432 19.281 -4.085 1.00 76.38 98 ASN A C 1
ATOM 788 O O . ASN A 1 98 ? -1.340 19.739 -5.225 1.00 76.38 98 ASN A O 1
ATOM 792 N N . ARG A 1 99 ? -1.961 18.078 -3.836 1.00 83.75 99 ARG A N 1
ATOM 793 C CA . ARG A 1 99 ? -2.532 17.254 -4.905 1.00 83.75 99 ARG A CA 1
ATOM 794 C C . ARG A 1 99 ? -3.750 17.964 -5.480 1.00 83.75 99 ARG A C 1
ATOM 796 O O . ARG A 1 99 ? -4.647 18.374 -4.744 1.00 83.75 99 ARG A O 1
ATOM 803 N N . LYS A 1 100 ? -3.799 18.122 -6.799 1.00 87.00 100 LYS A N 1
ATOM 804 C CA . LYS A 1 100 ? -4.961 18.723 -7.451 1.00 87.00 100 LYS A CA 1
ATOM 805 C C . LYS A 1 100 ? -6.108 17.715 -7.442 1.00 87.00 100 LYS A C 1
ATOM 807 O O . LYS A 1 100 ? -5.925 16.571 -7.839 1.00 87.00 100 LYS A O 1
ATOM 812 N N . PHE A 1 101 ? -7.285 18.143 -6.998 1.00 89.06 101 PHE A N 1
ATOM 813 C CA . PHE A 1 101 ? -8.482 17.306 -7.008 1.00 89.06 101 PHE A CA 1
ATOM 814 C C . PHE A 1 101 ? -9.262 17.509 -8.312 1.00 89.06 101 PHE A C 1
ATOM 816 O O . PHE A 1 101 ? -9.273 18.614 -8.864 1.00 89.06 101 PHE A O 1
ATOM 823 N N . PHE A 1 102 ? -9.889 16.452 -8.835 1.00 89.06 102 PHE A N 1
ATOM 824 C CA . PHE A 1 102 ? -10.689 16.564 -10.055 1.00 89.06 102 PHE A CA 1
ATOM 825 C C . PHE A 1 102 ? -11.871 17.502 -9.834 1.00 89.06 102 PHE A C 1
ATOM 827 O O . PHE A 1 102 ? -12.573 17.390 -8.837 1.00 89.06 102 PHE A O 1
ATOM 834 N N . ALA A 1 103 ? -12.152 18.368 -10.809 1.00 87.44 103 ALA A N 1
ATOM 835 C CA . ALA A 1 103 ? -13.289 19.289 -10.736 1.00 87.44 103 ALA A CA 1
ATOM 836 C C . ALA A 1 103 ? -14.651 18.570 -10.663 1.00 87.44 103 ALA A C 1
ATOM 838 O O . ALA A 1 103 ? -15.622 19.142 -10.184 1.00 87.44 103 ALA A O 1
ATOM 839 N N . ALA A 1 104 ? -14.721 17.326 -11.147 1.00 89.25 104 ALA A N 1
ATOM 840 C CA . ALA A 1 104 ? -15.912 16.485 -11.052 1.00 89.25 104 ALA A CA 1
ATOM 841 C C . ALA A 1 104 ? -16.116 15.875 -9.653 1.00 89.25 104 ALA A C 1
ATOM 843 O O . ALA A 1 104 ? -17.189 15.339 -9.374 1.00 89.25 104 ALA A O 1
ATOM 844 N N . PHE A 1 105 ? -15.098 15.918 -8.791 1.00 94.00 105 PHE A N 1
ATOM 845 C CA . PHE A 1 105 ? -15.180 15.419 -7.427 1.00 94.00 105 PHE A CA 1
ATOM 846 C C . PHE A 1 105 ? -15.542 16.535 -6.455 1.00 94.00 105 PHE A C 1
ATOM 848 O O . PHE A 1 105 ? -15.228 17.707 -6.664 1.00 94.00 105 PHE A O 1
ATOM 855 N N . THR A 1 106 ? -16.181 16.142 -5.362 1.00 93.62 106 THR A N 1
ATOM 856 C CA . THR A 1 106 ? -16.585 17.047 -4.292 1.00 93.62 106 THR A CA 1
ATOM 857 C C . THR A 1 106 ? -15.725 16.777 -3.062 1.00 93.62 106 THR A C 1
ATOM 859 O O . THR A 1 106 ? -15.549 15.627 -2.660 1.00 93.62 106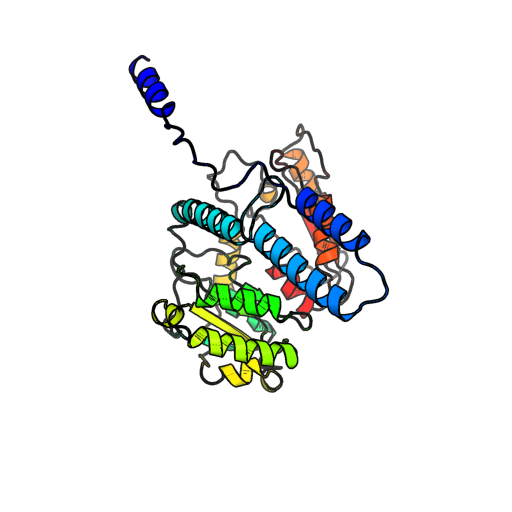 THR A O 1
ATOM 862 N N . GLU A 1 107 ? -15.178 17.829 -2.458 1.00 92.69 107 GLU A N 1
ATOM 863 C CA . GLU A 1 107 ? -14.494 17.720 -1.165 1.00 92.69 107 GLU A CA 1
ATOM 864 C C . GLU A 1 107 ? -15.513 17.692 -0.013 1.00 92.69 107 GLU A C 1
ATOM 866 O O . GLU A 1 107 ? -16.552 18.350 -0.085 1.00 92.69 107 GLU A O 1
ATOM 871 N N . GLY A 1 108 ? -15.202 16.977 1.069 1.00 91.62 108 GLY A N 1
ATOM 872 C CA . GLY A 1 108 ? -16.083 16.821 2.233 1.00 91.62 108 GLY A CA 1
ATOM 873 C C . GLY A 1 108 ? -17.147 15.724 2.090 1.00 91.62 108 GLY A C 1
ATOM 874 O O . GLY A 1 108 ? -17.913 15.490 3.024 1.00 91.62 108 GLY A O 1
ATOM 875 N N . GLU A 1 109 ? -17.173 15.018 0.958 1.00 93.06 109 GLU A N 1
ATOM 876 C CA . GLU A 1 109 ? -17.965 13.804 0.747 1.00 93.06 109 GLU A CA 1
ATOM 877 C C . GLU A 1 109 ? -17.126 12.711 0.058 1.00 93.06 109 GLU A C 1
ATOM 879 O O . GLU A 1 109 ? -16.108 13.015 -0.577 1.00 93.06 109 GLU A O 1
ATOM 884 N N . PRO A 1 110 ? -17.515 11.427 0.165 1.00 96.19 110 PRO A N 1
ATOM 885 C CA . PRO A 1 110 ? -16.934 10.370 -0.651 1.00 96.19 110 PRO A CA 1
ATOM 886 C C . PRO A 1 110 ? -17.170 10.620 -2.148 1.00 96.19 110 PRO A C 1
ATOM 888 O O . PRO A 1 110 ? -18.141 11.259 -2.545 1.00 96.19 110 PRO A O 1
ATOM 891 N N . ASN A 1 111 ? -16.305 10.067 -2.995 1.00 97.62 111 ASN A N 1
ATOM 892 C CA . ASN A 1 111 ? -16.450 10.090 -4.450 1.00 97.62 111 ASN A CA 1
ATOM 893 C C . ASN A 1 111 ? -16.336 8.652 -4.967 1.00 97.62 111 ASN A C 1
ATOM 895 O O . ASN A 1 111 ? -15.230 8.118 -5.048 1.00 97.62 111 ASN A O 1
ATOM 899 N N . LEU A 1 112 ? -17.469 8.008 -5.266 1.00 98.00 112 LEU A N 1
ATOM 900 C CA . LEU A 1 112 ? -17.500 6.618 -5.731 1.00 98.00 112 LEU A CA 1
ATOM 901 C C . LEU A 1 112 ? -17.307 6.556 -7.250 1.00 98.00 112 LEU A C 1
ATOM 903 O O . LEU A 1 112 ? -18.057 7.186 -7.990 1.00 98.00 112 LEU A O 1
ATOM 907 N N . ILE A 1 113 ? -16.348 5.758 -7.713 1.00 97.56 113 ILE A N 1
ATOM 908 C CA . ILE A 1 113 ? -16.152 5.420 -9.123 1.00 97.56 113 ILE A CA 1
ATOM 909 C C . ILE A 1 113 ? -16.337 3.921 -9.307 1.00 97.56 113 ILE A C 1
ATOM 911 O O . ILE A 1 113 ? -15.774 3.106 -8.573 1.00 97.56 113 ILE A O 1
ATOM 915 N N . ILE A 1 114 ? -17.091 3.576 -10.341 1.00 96.56 114 ILE A N 1
ATOM 916 C CA . ILE A 1 114 ? -17.319 2.203 -10.764 1.00 96.56 114 ILE A CA 1
ATOM 917 C C . ILE A 1 114 ? -16.696 2.040 -12.148 1.00 96.56 114 ILE A C 1
ATOM 919 O O . ILE A 1 114 ? -16.979 2.815 -13.062 1.00 96.56 114 ILE A O 1
ATOM 923 N N . CYS A 1 115 ? -15.809 1.060 -12.296 1.00 95.38 115 CYS A N 1
ATOM 924 C CA . CYS A 1 115 ? -15.148 0.752 -13.564 1.00 95.38 115 CYS A CA 1
ATOM 925 C C . CYS A 1 115 ? -14.888 -0.754 -13.689 1.00 95.38 115 CYS A C 1
ATOM 927 O O . CYS A 1 115 ? -15.045 -1.494 -12.721 1.00 95.38 115 CYS A O 1
ATOM 929 N N . SER A 1 116 ? -14.512 -1.234 -14.877 1.00 94.00 116 SER A N 1
ATOM 930 C CA . SER A 1 116 ? -14.156 -2.646 -15.062 1.00 94.00 116 SER A CA 1
ATOM 931 C C . SER A 1 116 ? -12.904 -3.012 -14.266 1.00 94.00 116 SER A C 1
ATOM 933 O O . SER A 1 116 ? -12.017 -2.174 -14.085 1.00 94.00 116 SER A O 1
ATOM 935 N N . GLN A 1 117 ? -12.764 -4.282 -13.866 1.00 90.44 117 GLN A N 1
ATOM 936 C CA . GLN A 1 117 ? -11.624 -4.733 -13.056 1.00 90.44 117 GLN A CA 1
ATOM 937 C C . GLN A 1 117 ? -10.267 -4.396 -13.696 1.00 90.44 117 GLN A C 1
ATOM 939 O O . GLN A 1 117 ? -9.303 -4.079 -13.000 1.00 90.44 117 GLN A O 1
ATOM 944 N N . SER A 1 118 ? -10.189 -4.431 -15.030 1.00 89.69 118 SER A N 1
ATOM 945 C CA . SER A 1 118 ? -8.982 -4.104 -15.796 1.00 89.69 118 SER A CA 1
ATOM 946 C C . SER A 1 118 ? -8.561 -2.632 -15.721 1.00 89.69 118 SER A C 1
ATOM 948 O O . SER A 1 118 ? -7.389 -2.337 -15.936 1.00 89.69 118 SER A O 1
ATOM 950 N N . GLU A 1 119 ? -9.488 -1.716 -15.427 1.00 91.75 119 GLU A N 1
ATOM 951 C CA . GLU A 1 119 ? -9.252 -0.266 -15.434 1.00 91.75 119 GLU A CA 1
ATOM 952 C C . GLU A 1 119 ? -9.032 0.317 -14.038 1.00 91.75 119 GLU A C 1
ATOM 954 O O . GLU A 1 119 ? -8.707 1.499 -13.912 1.00 91.75 119 GLU A O 1
ATOM 959 N N . ILE A 1 120 ? -9.163 -0.489 -12.981 1.00 92.19 120 ILE A N 1
ATOM 960 C CA . ILE A 1 120 ? -9.037 -0.015 -11.599 1.00 92.19 120 ILE A CA 1
ATOM 961 C C . ILE A 1 120 ? -7.686 0.670 -11.371 1.00 92.19 120 ILE A C 1
ATOM 963 O O . ILE A 1 120 ? -7.648 1.807 -10.906 1.00 92.19 120 ILE A O 1
ATOM 967 N N . LEU A 1 121 ? -6.578 0.033 -11.767 1.00 91.06 121 LEU A N 1
ATOM 968 C CA . LEU A 1 121 ? -5.235 0.598 -11.590 1.00 91.06 121 LEU A CA 1
ATOM 969 C C . LEU A 1 121 ? -5.034 1.890 -12.384 1.00 91.06 121 LEU A C 1
ATOM 971 O O . LEU A 1 121 ? -4.476 2.859 -11.872 1.00 91.06 121 LEU A O 1
ATOM 975 N N . ASN A 1 122 ? -5.516 1.923 -13.626 1.00 92.19 122 ASN A N 1
ATOM 976 C CA . ASN A 1 122 ? -5.431 3.118 -14.457 1.00 92.19 122 ASN A CA 1
ATOM 977 C C . ASN A 1 122 ? -6.256 4.267 -13.870 1.00 92.19 122 ASN A C 1
ATOM 979 O O . ASN A 1 122 ? -5.828 5.421 -13.908 1.00 92.19 122 ASN A O 1
ATOM 983 N N . THR A 1 123 ? -7.414 3.951 -13.290 1.00 93.75 123 THR A N 1
ATOM 984 C CA . THR A 1 123 ? -8.280 4.918 -12.613 1.00 93.75 123 THR A CA 1
ATOM 985 C C . THR A 1 123 ? -7.584 5.477 -11.374 1.00 93.75 123 THR A C 1
ATOM 987 O O . THR A 1 123 ? -7.519 6.695 -11.230 1.00 93.75 123 THR A O 1
ATOM 990 N N . VAL A 1 124 ? -6.978 4.622 -10.537 1.00 93.69 124 VAL A N 1
ATOM 991 C CA . VAL A 1 124 ? -6.159 5.050 -9.386 1.00 93.69 124 VAL A CA 1
ATOM 992 C C . VAL A 1 124 ? -5.044 5.985 -9.847 1.00 93.69 124 VAL A C 1
ATOM 994 O O . VAL A 1 124 ? -4.934 7.101 -9.351 1.00 93.69 124 VAL A O 1
ATOM 997 N N . LEU A 1 125 ? -4.247 5.592 -10.841 1.00 92.62 125 LEU A N 1
ATOM 998 C CA . LEU A 1 125 ? -3.151 6.432 -11.333 1.00 92.62 125 LEU A CA 1
ATOM 999 C C . LEU A 1 125 ? -3.656 7.747 -11.937 1.00 92.62 125 LEU A C 1
ATOM 1001 O O . LEU A 1 125 ? -3.015 8.779 -11.764 1.00 92.62 125 LEU A O 1
ATOM 1005 N N . SER A 1 126 ? -4.825 7.748 -12.578 1.00 92.19 126 SER A N 1
ATOM 1006 C CA . SER A 1 126 ? -5.455 8.971 -13.088 1.00 92.19 126 SER A CA 1
ATOM 1007 C C . SER A 1 126 ? -5.857 9.928 -11.964 1.00 92.19 126 SER A C 1
ATOM 1009 O O . SER A 1 126 ? -5.702 11.136 -12.141 1.00 92.19 126 SER A O 1
ATOM 1011 N N . VAL A 1 127 ? -6.304 9.407 -10.808 1.00 92.56 127 VAL A N 1
ATOM 1012 C CA . VAL A 1 127 ? -6.600 10.194 -9.592 1.00 92.56 127 VAL A CA 1
ATOM 1013 C C . VAL A 1 127 ? -5.374 10.993 -9.139 1.00 92.56 127 VAL A C 1
ATOM 1015 O O . VAL A 1 127 ? -5.499 12.180 -8.838 1.00 92.56 127 VAL A O 1
ATOM 1018 N N . TYR A 1 128 ? -4.194 10.367 -9.125 1.00 91.25 128 TYR A N 1
ATOM 1019 C CA . TYR A 1 128 ? -2.955 10.993 -8.645 1.00 91.25 128 TYR A CA 1
ATOM 1020 C C . TYR A 1 128 ? -2.178 11.754 -9.727 1.00 91.25 128 TYR A C 1
ATOM 1022 O O . TYR A 1 128 ? -1.397 12.647 -9.398 1.00 91.25 128 TYR A O 1
ATOM 1030 N N . ASN A 1 129 ? -2.421 11.464 -11.007 1.00 89.19 129 ASN A N 1
ATOM 1031 C CA . ASN A 1 129 ? -1.777 12.121 -12.142 1.00 89.19 129 ASN A CA 1
ATOM 1032 C C . ASN A 1 129 ? -2.458 13.451 -12.522 1.00 89.19 129 ASN A C 1
ATOM 1034 O O . ASN A 1 129 ? -2.880 13.639 -13.664 1.00 89.19 129 ASN A O 1
ATOM 1038 N N . GLN A 1 130 ? -2.627 14.357 -11.552 1.00 81.62 130 GLN A N 1
ATOM 1039 C CA . GLN A 1 130 ? -3.277 15.658 -11.742 1.00 81.62 130 GLN A CA 1
ATOM 1040 C C . GLN A 1 130 ? -2.409 16.825 -11.262 1.00 81.62 130 GLN A C 1
ATOM 1042 O O . GLN A 1 130 ? -1.951 16.855 -10.120 1.00 81.62 130 GLN A O 1
ATOM 1047 N N . GLY A 1 131 ? -2.299 17.859 -12.102 1.00 71.50 131 GLY A N 1
ATOM 1048 C CA . GLY A 1 131 ? -1.596 19.106 -11.778 1.00 71.50 131 GLY A CA 1
ATOM 1049 C C . GLY A 1 131 ? -0.097 19.073 -12.084 1.00 71.50 131 GLY A C 1
ATOM 1050 O O . GLY A 1 131 ? 0.368 18.223 -12.834 1.00 71.50 131 GLY A O 1
ATOM 1051 N N . ASP A 1 132 ? 0.646 20.029 -11.521 1.00 60.00 132 ASP A N 1
ATOM 1052 C CA . ASP A 1 132 ? 2.070 20.240 -11.837 1.00 60.00 132 ASP A CA 1
ATOM 1053 C C . ASP A 1 132 ? 3.017 19.510 -10.864 1.00 60.00 132 ASP A C 1
ATOM 1055 O O . ASP A 1 132 ? 4.140 19.149 -11.217 1.00 60.00 132 ASP A O 1
ATOM 1059 N N . THR A 1 133 ? 2.553 19.246 -9.639 1.00 60.88 133 THR A N 1
ATOM 1060 C CA . THR A 1 133 ? 3.265 18.510 -8.580 1.00 60.88 133 THR A CA 1
ATOM 1061 C C . THR A 1 133 ? 2.793 17.062 -8.541 1.00 60.88 133 THR A C 1
ATOM 1063 O O . THR A 1 133 ? 2.184 16.607 -7.570 1.00 60.88 133 THR A O 1
ATOM 1066 N N . VAL A 1 134 ? 3.009 16.355 -9.646 1.00 71.25 134 VAL A N 1
ATOM 1067 C CA . VAL A 1 134 ? 2.631 14.949 -9.757 1.00 71.25 134 VAL A CA 1
ATOM 1068 C C . VAL A 1 134 ? 3.697 14.100 -9.078 1.00 71.25 134 VAL A C 1
ATOM 1070 O O . VAL A 1 134 ? 4.842 14.129 -9.513 1.00 71.25 134 VAL A O 1
ATOM 1073 N N . SER A 1 135 ? 3.319 13.376 -8.026 1.00 84.62 135 SER A N 1
ATOM 1074 C CA . SER A 1 135 ? 4.139 12.325 -7.417 1.00 84.62 135 SER A CA 1
ATOM 1075 C C . SER A 1 135 ? 3.316 11.057 -7.247 1.00 84.62 135 SER A C 1
ATOM 1077 O O . SER A 1 135 ? 2.083 11.148 -7.172 1.00 84.62 135 SER A O 1
ATOM 1079 N N . LEU A 1 136 ? 3.955 9.890 -7.144 1.00 88.44 136 LEU A N 1
ATOM 1080 C CA . LEU A 1 136 ? 3.262 8.648 -6.763 1.00 88.44 136 LEU A CA 1
ATOM 1081 C C . LEU A 1 136 ? 2.474 8.808 -5.444 1.00 88.44 136 LEU A C 1
ATOM 1083 O O . LEU A 1 136 ? 2.835 9.654 -4.609 1.00 88.44 136 LEU A O 1
ATOM 1087 N N . PRO A 1 137 ? 1.361 8.067 -5.271 1.00 89.75 137 PRO A N 1
ATOM 1088 C CA . PRO A 1 137 ? 0.672 7.999 -3.989 1.00 89.75 137 PRO A CA 1
ATOM 1089 C C . PRO A 1 137 ? 1.576 7.403 -2.908 1.00 89.75 137 PRO A C 1
ATOM 1091 O O . PRO A 1 137 ? 2.393 6.524 -3.181 1.00 89.75 137 PRO A O 1
ATOM 1094 N N . PHE A 1 138 ? 1.405 7.864 -1.673 1.00 87.25 138 PHE A N 1
ATOM 1095 C CA . PHE A 1 138 ? 2.026 7.238 -0.508 1.00 87.25 138 PHE A CA 1
ATOM 1096 C C . PHE A 1 138 ? 1.224 6.012 -0.054 1.00 87.25 138 PHE A C 1
ATOM 1098 O O . PHE A 1 138 ? 0.029 5.891 -0.329 1.00 87.25 138 PHE A O 1
ATOM 1105 N N . SER A 1 139 ? 1.871 5.114 0.691 1.00 86.38 139 SER A N 1
ATOM 1106 C CA . SER A 1 139 ? 1.248 3.881 1.194 1.00 86.38 139 SER A CA 1
ATOM 1107 C C . SER A 1 139 ? 0.088 4.118 2.168 1.00 86.38 139 SER A C 1
ATOM 1109 O O . SER A 1 139 ? -0.738 3.236 2.370 1.00 86.38 139 SER A O 1
ATOM 1111 N N . ASP A 1 140 ? -0.004 5.301 2.777 1.00 89.19 140 ASP A N 1
ATOM 1112 C CA . ASP A 1 140 ? -1.120 5.701 3.636 1.00 89.19 140 ASP A CA 1
ATOM 1113 C C . ASP A 1 140 ? -2.274 6.371 2.872 1.00 89.19 140 ASP A C 1
ATOM 1115 O O . ASP A 1 140 ? -3.364 6.509 3.432 1.00 89.19 140 ASP A O 1
ATOM 111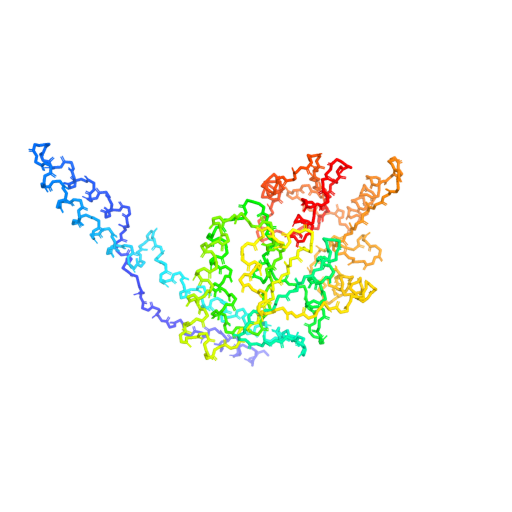9 N N . GLU A 1 141 ? -2.055 6.774 1.617 1.00 92.62 141 GLU A N 1
ATOM 1120 C CA . GLU A 1 141 ? -3.061 7.401 0.756 1.00 92.62 141 GLU A CA 1
ATOM 1121 C C . GLU A 1 141 ? -3.925 6.369 0.026 1.00 92.62 141 GLU A C 1
ATOM 1123 O O . GLU A 1 141 ? -5.102 6.628 -0.207 1.00 92.62 141 GLU A O 1
ATOM 1128 N N . VAL A 1 142 ? -3.380 5.202 -0.323 1.00 94.81 142 VAL A N 1
ATOM 1129 C CA . VAL A 1 142 ? -4.099 4.173 -1.088 1.00 94.81 142 VAL A CA 1
ATOM 1130 C C . VAL A 1 142 ? -4.223 2.898 -0.267 1.00 94.81 142 VAL A C 1
ATOM 1132 O O . VAL A 1 142 ? -3.221 2.303 0.114 1.00 94.81 142 VAL A O 1
ATOM 1135 N N . LEU A 1 143 ? -5.456 2.442 -0.044 1.00 95.06 143 LEU A N 1
ATOM 1136 C CA . LEU A 1 143 ? -5.733 1.131 0.540 1.00 95.06 143 LEU A CA 1
ATOM 1137 C C . LEU A 1 143 ? -6.372 0.232 -0.518 1.00 95.06 143 LEU A C 1
ATOM 1139 O O . LEU A 1 143 ? -7.506 0.462 -0.940 1.00 95.06 143 LEU A O 1
ATOM 1143 N N . VAL A 1 144 ? -5.643 -0.803 -0.939 1.00 93.69 144 VAL A N 1
ATOM 1144 C CA . VAL A 1 144 ? -6.140 -1.812 -1.881 1.00 93.69 144 VAL A CA 1
ATOM 1145 C C . VAL A 1 144 ? -6.802 -2.946 -1.114 1.00 93.69 144 VAL A C 1
ATOM 1147 O O . VAL A 1 144 ? -6.131 -3.735 -0.455 1.00 93.69 144 VAL A O 1
ATOM 1150 N N . CYS A 1 145 ? -8.125 -3.032 -1.209 1.00 93.19 145 CYS A N 1
ATOM 1151 C CA . CYS A 1 145 ? -8.895 -4.066 -0.545 1.00 93.19 145 CYS A CA 1
ATOM 1152 C C . CYS A 1 145 ? -8.724 -5.435 -1.209 1.00 93.19 145 CYS A C 1
ATOM 1154 O O . CYS A 1 145 ? -8.606 -5.588 -2.429 1.00 93.19 145 CYS A O 1
ATOM 1156 N N . THR A 1 146 ? -8.790 -6.441 -0.351 1.00 91.00 146 THR A N 1
ATOM 1157 C CA . THR A 1 146 ? -8.806 -7.872 -0.632 1.00 91.00 146 THR A CA 1
ATOM 1158 C C . THR A 1 146 ? -9.916 -8.517 0.201 1.00 91.00 146 THR A C 1
ATOM 1160 O O . THR A 1 146 ? -10.468 -7.906 1.119 1.00 91.00 146 THR A O 1
ATOM 1163 N N . ASN A 1 147 ? -10.204 -9.791 -0.052 1.00 88.94 147 ASN A N 1
ATOM 1164 C CA . ASN A 1 147 ? -11.128 -10.575 0.774 1.00 88.94 147 ASN A CA 1
ATOM 1165 C C . ASN A 1 147 ? -10.649 -10.779 2.229 1.00 88.94 147 ASN A C 1
ATOM 1167 O O . ASN A 1 147 ? -11.460 -11.123 3.089 1.00 88.94 147 ASN A O 1
ATOM 1171 N N . THR A 1 148 ? -9.357 -10.575 2.506 1.00 90.38 148 THR A N 1
ATOM 1172 C CA . THR A 1 148 ? -8.741 -10.660 3.841 1.00 90.38 148 THR A CA 1
ATOM 1173 C C . THR A 1 148 ? -8.605 -9.305 4.536 1.00 90.38 148 THR A C 1
ATOM 1175 O O . THR A 1 148 ? -8.136 -9.251 5.671 1.00 90.38 148 THR A O 1
ATOM 1178 N N . THR A 1 149 ? -9.014 -8.207 3.891 1.00 93.31 149 THR A N 1
ATOM 1179 C CA . THR A 1 149 ? -8.946 -6.870 4.494 1.00 93.31 149 THR A CA 1
ATOM 1180 C C . THR A 1 149 ? -9.809 -6.811 5.752 1.00 93.31 149 THR A C 1
ATOM 1182 O O . THR A 1 149 ? -10.998 -7.134 5.722 1.00 93.31 149 THR A O 1
ATOM 1185 N N . SER A 1 150 ? -9.204 -6.407 6.870 1.00 96.44 150 SER A N 1
ATOM 1186 C CA . SER A 1 150 ? -9.878 -6.343 8.166 1.00 96.44 150 SER A CA 1
ATOM 1187 C C . SER A 1 150 ? -10.586 -5.005 8.375 1.00 96.44 150 SER A C 1
ATOM 1189 O O . SER A 1 150 ? -10.285 -3.995 7.733 1.00 96.44 150 SER A O 1
ATOM 1191 N N . PHE A 1 151 ? -11.519 -4.990 9.328 1.00 97.56 151 PHE A N 1
ATOM 1192 C CA . PHE A 1 151 ? -12.193 -3.760 9.735 1.00 97.56 151 PHE A CA 1
ATOM 1193 C C . PHE A 1 151 ? -11.207 -2.731 10.308 1.00 97.56 151 PHE A C 1
ATOM 1195 O O . PHE A 1 151 ? -11.313 -1.557 9.971 1.00 97.56 151 PHE A O 1
ATOM 1202 N N . ASP A 1 152 ? -10.212 -3.164 11.086 1.00 97.12 152 ASP A N 1
ATOM 1203 C CA . ASP A 1 152 ? -9.245 -2.261 11.724 1.00 97.12 152 ASP A CA 1
ATOM 1204 C C . ASP A 1 152 ? -8.423 -1.476 10.690 1.00 97.12 152 ASP A C 1
ATOM 1206 O O . ASP A 1 152 ? -8.225 -0.268 10.834 1.00 97.12 152 ASP A O 1
ATOM 1210 N N . MET A 1 153 ? -8.007 -2.130 9.595 1.00 95.88 153 MET A N 1
ATOM 1211 C CA . MET A 1 153 ? -7.325 -1.458 8.481 1.00 95.88 153 MET A CA 1
ATOM 1212 C C . MET A 1 153 ? -8.203 -0.362 7.864 1.00 95.88 153 MET A C 1
ATOM 1214 O O . MET A 1 153 ? -7.731 0.750 7.619 1.00 95.88 153 MET A O 1
ATOM 1218 N N . LEU A 1 154 ? -9.487 -0.658 7.639 1.00 96.88 154 LEU A N 1
ATOM 1219 C CA . LEU A 1 154 ? -10.444 0.304 7.091 1.00 96.88 154 LEU A CA 1
ATOM 1220 C C . LEU A 1 154 ? -10.752 1.435 8.062 1.00 96.88 154 LEU A C 1
ATOM 1222 O O . LEU A 1 154 ? -10.840 2.582 7.638 1.00 96.88 154 LEU A O 1
ATOM 1226 N N . GLU A 1 155 ? -10.905 1.149 9.353 1.00 97.06 155 GLU A N 1
ATOM 1227 C CA . GLU A 1 155 ? -11.167 2.182 10.351 1.00 97.06 155 GLU A CA 1
ATOM 1228 C C . GLU A 1 155 ? -9.990 3.160 10.445 1.00 97.06 155 GLU A C 1
ATOM 1230 O O . GLU A 1 155 ? -10.194 4.377 10.448 1.00 97.06 155 GLU A O 1
ATOM 1235 N N . ILE A 1 156 ? -8.753 2.651 10.447 1.00 96.00 156 ILE A N 1
ATOM 1236 C CA . ILE A 1 156 ? -7.544 3.483 10.392 1.00 96.00 156 ILE A CA 1
ATOM 1237 C C . ILE A 1 156 ? -7.532 4.319 9.108 1.00 96.00 156 ILE A C 1
ATOM 1239 O O . ILE A 1 156 ? -7.261 5.521 9.161 1.00 96.00 156 ILE A O 1
ATOM 1243 N N . PHE A 1 157 ? -7.859 3.716 7.963 1.00 96.94 157 PHE A N 1
ATOM 1244 C CA . PHE A 1 157 ? -7.929 4.422 6.686 1.00 96.94 157 PHE A CA 1
ATOM 1245 C C . PHE A 1 157 ? -9.005 5.521 6.679 1.00 96.94 157 PHE A C 1
ATOM 1247 O O . PHE A 1 157 ? -8.738 6.639 6.235 1.00 96.94 157 PHE A O 1
ATOM 1254 N N . TRP A 1 158 ? -10.190 5.273 7.243 1.00 96.06 158 TRP A N 1
ATOM 1255 C CA . TRP A 1 158 ? -11.226 6.293 7.435 1.00 96.06 158 TRP A CA 1
ATOM 1256 C C . TRP A 1 158 ? -10.758 7.422 8.334 1.00 96.06 158 TRP A C 1
ATOM 1258 O O . TRP A 1 158 ? -10.929 8.591 7.998 1.00 96.06 158 TRP A O 1
ATOM 1268 N N . ARG A 1 159 ? -10.095 7.102 9.444 1.00 94.00 159 ARG A N 1
ATOM 1269 C CA . ARG A 1 159 ? -9.576 8.136 10.339 1.00 94.00 159 ARG A CA 1
ATOM 1270 C C . ARG A 1 159 ? -8.537 9.013 9.641 1.00 94.00 159 ARG A C 1
ATOM 1272 O O . ARG A 1 159 ? -8.604 10.236 9.745 1.00 94.00 159 ARG A O 1
ATOM 1279 N N . ARG A 1 160 ? -7.616 8.408 8.886 1.00 91.81 160 ARG A N 1
ATOM 1280 C CA . ARG A 1 160 ? -6.628 9.144 8.082 1.00 91.81 160 ARG A CA 1
ATOM 1281 C C . ARG A 1 160 ? -7.307 9.994 7.017 1.00 91.81 160 ARG A C 1
ATOM 1283 O O . ARG A 1 160 ? -7.014 11.176 6.917 1.00 91.81 160 ARG A O 1
ATOM 1290 N N . SER A 1 161 ? -8.247 9.431 6.270 1.00 93.38 161 SER A N 1
ATOM 1291 C CA . SER A 1 161 ? -8.879 10.144 5.161 1.00 93.38 161 SER A CA 1
ATOM 1292 C C . SER A 1 161 ? -9.773 11.297 5.608 1.00 93.38 161 SER A C 1
ATOM 1294 O O . SER A 1 161 ? -9.689 12.369 5.018 1.00 93.38 161 SER A O 1
ATOM 1296 N N . LEU A 1 162 ? -10.575 11.126 6.662 1.00 93.00 162 LEU A N 1
ATOM 1297 C CA . LEU A 1 162 ? -11.557 12.126 7.093 1.00 93.00 162 LEU A CA 1
ATOM 1298 C C . LEU A 1 162 ? -10.977 13.189 8.041 1.00 93.00 162 LEU A C 1
ATOM 1300 O O . LEU A 1 162 ? -11.386 14.349 7.988 1.00 93.00 162 LEU A O 1
ATOM 1304 N N . PHE A 1 163 ? -10.018 12.826 8.901 1.00 89.81 163 PHE A N 1
ATOM 1305 C CA . PHE A 1 163 ? -9.459 13.748 9.902 1.00 89.81 163 PHE A CA 1
ATOM 1306 C C . PHE A 1 163 ? -8.092 14.330 9.518 1.00 89.81 163 PHE A C 1
ATOM 1308 O O . PHE A 1 163 ? -7.552 15.157 10.256 1.00 89.81 163 PHE A O 1
ATOM 1315 N N . SER A 1 164 ? -7.509 13.939 8.379 1.00 81.62 164 SER A N 1
ATOM 1316 C CA . SER A 1 164 ? -6.242 14.522 7.933 1.00 81.62 164 SER A CA 1
ATOM 1317 C C . SER A 1 164 ? -6.428 15.960 7.471 1.00 81.62 164 SER A C 1
ATOM 1319 O O . SER A 1 164 ? -7.165 16.236 6.533 1.00 81.62 164 SER A O 1
ATOM 1321 N N . ARG A 1 165 ? -5.668 16.878 8.071 1.00 73.38 165 ARG A N 1
ATOM 1322 C CA . ARG A 1 165 ? -5.591 18.292 7.660 1.00 73.38 165 ARG A CA 1
ATOM 1323 C C . ARG A 1 165 ? -4.724 18.517 6.414 1.00 73.38 165 ARG A C 1
ATOM 1325 O O . ARG A 1 165 ? -4.402 19.652 6.073 1.00 73.38 165 ARG A O 1
ATOM 1332 N N . SER A 1 166 ? -4.275 17.440 5.770 1.00 73.31 166 SER A N 1
ATOM 1333 C CA . SER A 1 166 ? -3.473 17.519 4.554 1.00 73.31 166 SER A CA 1
ATOM 1334 C C . SER A 1 166 ? -4.372 17.588 3.320 1.00 73.31 166 SER A C 1
ATOM 1336 O O . SER A 1 166 ? -5.417 16.951 3.263 1.00 73.31 166 SER A O 1
ATOM 1338 N N . HIS A 1 167 ? -3.929 18.299 2.283 1.00 79.25 167 HIS A N 1
ATOM 1339 C CA . HIS A 1 167 ? -4.602 18.345 0.977 1.00 79.25 167 HIS A CA 1
ATOM 1340 C C . HIS A 1 167 ? -4.326 17.075 0.137 1.00 79.25 167 HIS A C 1
ATOM 1342 O O . HIS A 1 167 ? -4.284 17.120 -1.096 1.00 79.25 167 HIS A O 1
ATOM 1348 N N . ARG A 1 168 ? -4.095 15.940 0.807 1.00 88.12 168 ARG A N 1
ATOM 1349 C CA . ARG A 1 168 ? -3.866 14.629 0.194 1.00 88.12 168 ARG A CA 1
ATOM 1350 C C . ARG A 1 168 ? -5.171 14.047 -0.323 1.00 88.12 168 ARG A C 1
ATOM 1352 O O . ARG A 1 168 ? -6.253 14.455 0.090 1.00 88.12 168 ARG A O 1
ATOM 1359 N N . ILE A 1 169 ? -5.052 13.097 -1.241 1.00 92.56 169 ILE A N 1
ATOM 1360 C CA . ILE A 1 169 ? -6.187 12.336 -1.759 1.00 92.56 169 ILE A CA 1
ATOM 1361 C C . ILE A 1 169 ? -6.062 10.932 -1.195 1.00 92.56 169 ILE A C 1
ATOM 1363 O O . ILE A 1 169 ? -5.015 10.307 -1.359 1.00 92.56 169 ILE A O 1
ATOM 1367 N N . TYR A 1 170 ? -7.122 10.446 -0.560 1.00 95.62 170 TYR A N 1
ATOM 1368 C CA . TYR A 1 170 ? -7.188 9.083 -0.056 1.00 95.62 170 TYR A CA 1
ATOM 1369 C C . TYR A 1 170 ? -8.066 8.244 -0.978 1.00 95.62 170 TYR A C 1
ATOM 1371 O O . TYR A 1 170 ? -9.183 8.649 -1.307 1.00 95.62 170 TYR A O 1
ATOM 1379 N N . CYS A 1 171 ? -7.564 7.091 -1.408 1.00 96.56 171 CYS A N 1
ATOM 1380 C CA . CYS A 1 171 ? -8.229 6.207 -2.350 1.00 96.56 171 CYS A CA 1
ATOM 1381 C C . CYS A 1 171 ? -8.418 4.803 -1.763 1.00 96.56 171 CYS A C 1
ATOM 1383 O O . CYS A 1 171 ? -7.446 4.090 -1.518 1.00 96.56 171 CYS A O 1
ATOM 1385 N N . LEU A 1 172 ? -9.674 4.402 -1.552 1.00 97.56 172 LEU A N 1
ATOM 1386 C CA . LEU A 1 172 ? -10.016 3.010 -1.270 1.00 97.56 172 LEU A CA 1
ATOM 1387 C C . LEU A 1 172 ? -10.237 2.278 -2.595 1.00 97.56 172 LEU A C 1
ATOM 1389 O O . LEU A 1 172 ? -11.083 2.691 -3.385 1.00 97.56 172 LEU A O 1
ATOM 1393 N N . VAL A 1 173 ? -9.511 1.194 -2.836 1.00 96.00 173 VAL A N 1
ATOM 1394 C CA . VAL A 1 173 ? -9.514 0.464 -4.112 1.00 96.00 173 VAL A CA 1
ATOM 1395 C C . VAL A 1 173 ? -10.077 -0.936 -3.906 1.00 96.00 173 VAL A C 1
ATOM 1397 O O . VAL A 1 173 ? -9.805 -1.550 -2.882 1.00 96.00 173 VAL A O 1
ATOM 1400 N N . ASN A 1 174 ? -10.825 -1.464 -4.878 1.00 94.75 174 ASN A N 1
ATOM 1401 C CA . ASN A 1 174 ? -11.497 -2.769 -4.798 1.00 94.75 174 ASN A CA 1
ATOM 1402 C C . ASN A 1 174 ? -12.469 -2.879 -3.608 1.00 94.75 174 ASN A C 1
ATOM 1404 O O . ASN A 1 174 ? -12.558 -3.926 -2.962 1.00 94.75 174 ASN A O 1
ATOM 1408 N N . ALA A 1 175 ? -13.212 -1.812 -3.296 1.00 95.50 175 ALA A N 1
ATOM 1409 C CA . ALA A 1 175 ? -14.184 -1.829 -2.194 1.00 95.50 175 ALA A CA 1
ATOM 1410 C C . ALA A 1 175 ? -15.272 -2.918 -2.356 1.00 95.50 175 ALA A C 1
ATOM 1412 O O . ALA A 1 175 ? -15.955 -3.284 -1.398 1.00 95.50 175 ALA A O 1
ATOM 1413 N N . ASP A 1 176 ? -15.429 -3.461 -3.564 1.00 94.75 176 ASP A N 1
ATOM 1414 C CA . ASP A 1 176 ? -16.289 -4.599 -3.873 1.00 94.75 176 ASP A CA 1
ATOM 1415 C C . ASP A 1 176 ? -15.796 -5.947 -3.315 1.00 94.75 176 ASP A C 1
ATOM 1417 O O . ASP A 1 176 ? -16.601 -6.862 -3.152 1.00 94.75 176 ASP A O 1
ATOM 1421 N N . LEU A 1 177 ? -14.505 -6.076 -2.987 1.00 94.31 177 LEU A N 1
ATOM 1422 C CA . LEU A 1 177 ? -13.916 -7.313 -2.454 1.00 94.31 177 LEU A CA 1
ATOM 1423 C C . LEU A 1 177 ? -14.055 -7.458 -0.935 1.00 94.31 177 LEU A C 1
ATOM 1425 O O . LEU A 1 177 ? -13.725 -8.513 -0.387 1.00 94.31 177 LEU A O 1
ATOM 1429 N N . LEU A 1 178 ? -14.534 -6.419 -0.250 1.00 95.44 178 LEU A N 1
ATOM 1430 C CA . LEU A 1 178 ? -14.778 -6.467 1.184 1.00 95.44 178 LEU A CA 1
ATOM 1431 C C . LEU A 1 178 ? -15.909 -7.445 1.496 1.00 95.44 178 LEU A C 1
ATOM 1433 O O . LEU A 1 178 ? -16.973 -7.426 0.875 1.00 95.44 178 LEU A O 1
ATOM 1437 N N . ASN A 1 179 ? -15.692 -8.295 2.498 1.00 94.56 179 ASN A N 1
ATOM 1438 C CA . ASN A 1 179 ? -16.742 -9.192 2.962 1.00 94.56 179 ASN A CA 1
ATOM 1439 C C . ASN A 1 179 ? -17.891 -8.403 3.624 1.00 94.56 179 ASN A C 1
ATOM 1441 O O . ASN A 1 179 ? -17.777 -7.208 3.917 1.00 94.56 179 ASN A O 1
ATOM 1445 N N . TYR A 1 180 ? -19.019 -9.079 3.842 1.00 95.12 180 TYR A N 1
ATOM 1446 C CA . TYR A 1 180 ? -20.235 -8.436 4.335 1.00 95.12 180 TYR A CA 1
ATOM 1447 C C . TYR A 1 180 ? -20.054 -7.795 5.719 1.00 95.12 180 TYR A C 1
ATOM 1449 O O . TYR A 1 180 ? -20.424 -6.637 5.903 1.00 95.12 180 TYR A O 1
ATOM 1457 N N . ASP A 1 181 ? -19.458 -8.519 6.670 1.00 95.88 181 ASP A N 1
ATOM 1458 C CA . ASP A 1 181 ? -19.308 -8.058 8.055 1.00 95.88 181 ASP A CA 1
ATOM 1459 C C . ASP A 1 181 ? -18.369 -6.855 8.158 1.00 95.88 181 ASP A C 1
ATOM 1461 O O . ASP A 1 181 ? -18.648 -5.894 8.876 1.00 95.88 181 ASP A O 1
ATOM 1465 N N . VAL A 1 182 ? -17.262 -6.890 7.414 1.00 97.19 182 VAL A N 1
ATOM 1466 C CA . VAL A 1 182 ? -16.329 -5.766 7.308 1.00 97.19 182 VAL A CA 1
ATOM 1467 C C . VAL A 1 182 ? -17.030 -4.579 6.651 1.00 97.19 182 VAL A C 1
ATOM 1469 O O . VAL A 1 182 ? -16.959 -3.476 7.182 1.00 97.19 182 VAL A O 1
ATOM 1472 N N . SER A 1 183 ? -17.787 -4.801 5.572 1.00 96.44 183 SER A N 1
ATOM 1473 C CA . SER A 1 183 ? -18.550 -3.741 4.900 1.00 96.44 183 SER A CA 1
ATOM 1474 C C . SER A 1 183 ? -19.588 -3.080 5.815 1.00 96.44 183 SER A C 1
ATOM 1476 O O . SER A 1 183 ? -19.657 -1.855 5.843 1.00 96.44 183 SER A O 1
ATOM 1478 N N . ASP A 1 184 ? -20.369 -3.851 6.583 1.00 96.62 184 ASP A N 1
ATOM 1479 C CA . ASP A 1 184 ? -21.363 -3.327 7.540 1.00 96.62 184 ASP A CA 1
ATOM 1480 C C . ASP A 1 184 ? -20.709 -2.481 8.637 1.00 96.62 184 ASP A C 1
ATOM 1482 O O . ASP A 1 184 ? -21.158 -1.370 8.925 1.00 96.62 184 ASP A O 1
ATOM 1486 N N . LYS A 1 185 ? -19.625 -2.978 9.241 1.00 97.56 185 LYS A N 1
ATOM 1487 C CA . LYS A 1 185 ? -18.905 -2.230 10.280 1.00 97.56 185 LYS A CA 1
ATOM 1488 C C . LYS A 1 185 ? -18.272 -0.962 9.710 1.00 97.56 185 LYS A C 1
ATOM 1490 O O . LYS A 1 185 ? -18.377 0.102 10.321 1.00 97.56 185 LYS A O 1
ATOM 1495 N N . SER A 1 186 ? -17.655 -1.053 8.532 1.00 96.31 186 SER A N 1
ATOM 1496 C CA . SER A 1 186 ? -17.021 0.081 7.857 1.00 96.31 186 SER A CA 1
ATOM 1497 C C . SER A 1 186 ? -18.019 1.135 7.398 1.00 96.31 186 SER A C 1
ATOM 1499 O O . SER A 1 186 ? -17.698 2.315 7.497 1.00 96.31 186 SER A O 1
ATOM 1501 N N . GLU A 1 187 ? -19.215 0.743 6.957 1.00 96.44 187 GLU A N 1
ATOM 1502 C CA . GLU A 1 187 ? -20.321 1.655 6.638 1.00 96.44 187 GLU A CA 1
ATOM 1503 C C . GLU A 1 187 ? -20.699 2.489 7.866 1.00 96.44 187 GLU A C 1
ATOM 1505 O O . GLU A 1 187 ? -20.652 3.718 7.821 1.00 96.44 187 GLU A O 1
ATOM 1510 N N . ARG A 1 188 ? -20.985 1.824 8.994 1.00 97.19 188 ARG A N 1
ATOM 1511 C CA . ARG A 1 188 ? -21.361 2.494 10.251 1.00 97.19 188 ARG A CA 1
ATOM 1512 C C . ARG A 1 188 ? -20.254 3.411 10.766 1.00 97.19 188 ARG A C 1
ATOM 1514 O O . ARG A 1 188 ? -20.534 4.506 11.252 1.00 97.19 188 ARG A O 1
ATOM 1521 N N . ALA A 1 189 ? -18.999 2.969 10.678 1.00 96.94 189 ALA A N 1
ATOM 1522 C CA . ALA A 1 189 ? -17.850 3.770 11.088 1.00 96.94 189 ALA A CA 1
ATOM 1523 C C . ALA A 1 189 ? -17.697 5.018 10.208 1.00 96.94 189 ALA A C 1
ATOM 1525 O O . ALA A 1 189 ? -17.560 6.121 10.735 1.00 96.94 189 ALA A O 1
ATOM 1526 N N . LEU A 1 190 ? -17.777 4.857 8.884 1.00 96.38 190 LEU A N 1
ATOM 1527 C CA . LEU A 1 190 ? -17.685 5.964 7.938 1.00 96.38 190 LEU A CA 1
ATOM 1528 C C . LEU A 1 190 ? -18.817 6.973 8.158 1.00 96.38 190 LEU A C 1
ATOM 1530 O O . LEU A 1 190 ? -18.543 8.162 8.285 1.00 96.38 190 LEU A O 1
ATOM 1534 N N . GLU A 1 191 ? -20.063 6.512 8.282 1.00 95.50 191 GLU A N 1
ATOM 1535 C CA . GLU A 1 191 ? -21.213 7.378 8.562 1.00 95.50 191 GLU A CA 1
ATOM 1536 C C . GLU A 1 191 ? -21.028 8.165 9.868 1.00 95.50 191 GLU A C 1
ATOM 1538 O O . GLU A 1 191 ? -21.189 9.388 9.884 1.00 95.50 191 GLU A O 1
ATOM 1543 N N . ARG A 1 192 ? -20.609 7.492 10.948 1.00 95.50 192 ARG A N 1
ATOM 1544 C CA . ARG A 1 192 ? -20.313 8.139 12.234 1.00 95.50 192 ARG A CA 1
ATOM 1545 C C . ARG A 1 192 ? -19.219 9.198 12.102 1.00 95.50 192 ARG A C 1
ATOM 1547 O O . ARG A 1 192 ? -19.339 10.271 12.689 1.00 95.50 192 ARG A O 1
ATOM 1554 N N . PHE A 1 193 ? -18.141 8.902 11.379 1.00 94.88 193 PHE A N 1
ATOM 1555 C CA . PHE A 1 193 ? -17.032 9.840 11.213 1.00 94.88 193 PHE A CA 1
ATOM 1556 C C . PHE A 1 193 ? -17.408 11.025 10.328 1.00 94.88 193 PHE A C 1
ATOM 1558 O O . PHE A 1 193 ? -17.031 12.139 10.663 1.00 94.88 193 PHE A O 1
ATOM 1565 N N . MET A 1 194 ? -18.203 10.824 9.273 1.00 92.69 194 MET A N 1
ATOM 1566 C CA . MET A 1 194 ? -18.705 11.910 8.423 1.00 92.69 194 MET A CA 1
ATOM 1567 C C . MET A 1 194 ? -19.590 12.907 9.185 1.00 92.69 194 MET A C 1
ATOM 1569 O O . MET A 1 194 ? -19.655 14.073 8.808 1.00 92.69 194 MET A O 1
ATOM 1573 N N . GLN A 1 195 ? -20.263 12.465 10.251 1.00 91.94 195 GLN A N 1
ATOM 1574 C CA . GLN A 1 195 ? -21.094 13.315 11.113 1.00 91.94 195 GLN A CA 1
ATOM 1575 C C . GLN A 1 195 ? -20.292 14.055 12.199 1.00 91.94 195 GLN A C 1
ATOM 1577 O O . GLN A 1 195 ? -20.854 14.870 12.933 1.00 91.94 195 GLN A O 1
ATOM 1582 N N . HIS A 1 196 ? -18.993 13.778 12.342 1.00 90.56 196 HIS A N 1
ATOM 1583 C CA . HIS A 1 196 ? -18.178 14.376 13.392 1.00 90.56 196 HIS A CA 1
ATOM 1584 C C . HIS A 1 196 ? -17.948 15.879 13.124 1.00 90.56 196 HIS A C 1
ATOM 1586 O O . HIS A 1 196 ? -17.623 16.258 12.004 1.00 90.56 196 HIS A O 1
ATOM 1592 N N . PRO A 1 197 ? -18.021 16.778 14.124 1.00 84.25 197 PRO A N 1
ATOM 1593 C CA . PRO A 1 197 ? -17.844 18.217 13.888 1.00 84.25 197 PRO A CA 1
ATOM 1594 C C . PRO A 1 197 ? -16.530 18.566 13.172 1.00 84.25 197 PRO A C 1
ATOM 1596 O O . PRO A 1 197 ? -16.516 19.359 12.238 1.00 84.25 197 PRO A O 1
ATOM 1599 N N . SER A 1 198 ? -15.437 17.894 13.542 1.00 80.69 198 SER A N 1
ATOM 1600 C CA . SER A 1 198 ? -14.116 18.106 12.934 1.00 80.69 198 SER A CA 1
ATOM 1601 C C . SER A 1 198 ? -14.032 17.768 11.441 1.00 80.69 198 SER A C 1
ATOM 1603 O O . SER A 1 198 ? -13.136 18.282 10.777 1.00 80.69 198 SER A O 1
ATOM 1605 N N . THR A 1 199 ? -14.916 16.920 10.901 1.00 79.06 199 THR A N 1
ATOM 1606 C CA . THR A 1 199 ? -14.958 16.638 9.454 1.00 79.06 199 THR A CA 1
ATOM 1607 C C . THR A 1 199 ? -15.741 17.692 8.683 1.00 79.06 199 THR A C 1
ATOM 1609 O O . THR A 1 199 ? -15.517 17.851 7.491 1.00 79.06 199 THR A O 1
ATOM 1612 N N . ASN A 1 200 ? -16.620 18.450 9.343 1.00 72.81 200 ASN A N 1
ATOM 1613 C CA . ASN A 1 200 ? -17.330 19.560 8.702 1.00 72.81 200 ASN A CA 1
ATOM 1614 C C . ASN A 1 200 ? -16.400 20.755 8.460 1.00 72.81 200 ASN A C 1
ATOM 1616 O O . ASN A 1 200 ? -16.515 21.433 7.440 1.00 72.81 200 ASN A O 1
ATOM 1620 N N . ASP A 1 201 ? -15.453 20.979 9.372 1.00 74.94 201 ASP A N 1
ATOM 1621 C CA . ASP A 1 201 ? -14.455 22.045 9.245 1.00 74.94 201 ASP A CA 1
ATOM 1622 C C . ASP A 1 201 ? -13.332 21.681 8.258 1.00 74.94 201 ASP A C 1
ATOM 1624 O O . ASP A 1 201 ? -12.684 22.563 7.691 1.00 74.94 201 ASP A O 1
ATOM 1628 N N . ASN A 1 202 ? -13.100 20.384 8.034 1.00 75.44 202 ASN A N 1
ATOM 1629 C CA . ASN A 1 202 ? -12.015 19.874 7.207 1.00 75.44 202 ASN A CA 1
ATOM 1630 C C . ASN A 1 202 ? -12.551 19.171 5.955 1.00 75.44 202 ASN A C 1
ATOM 1632 O O . ASN A 1 202 ? -13.027 18.038 6.008 1.00 75.44 202 ASN A O 1
ATOM 1636 N N . LYS A 1 203 ? -12.432 19.835 4.803 1.00 86.56 203 LYS A N 1
ATOM 1637 C CA . LYS A 1 203 ? -12.871 19.303 3.508 1.00 86.56 203 LYS A CA 1
ATOM 1638 C C . LYS A 1 203 ? -11.954 18.173 3.033 1.00 86.56 203 LYS A C 1
ATOM 1640 O O . LYS A 1 203 ? -11.021 18.389 2.263 1.00 86.56 203 LYS A O 1
ATOM 1645 N N . TYR A 1 204 ? -12.218 16.960 3.507 1.00 92.00 204 TYR A N 1
ATOM 1646 C CA . TYR A 1 204 ? -11.459 15.774 3.126 1.00 92.00 204 TYR A CA 1
ATOM 1647 C C . TYR A 1 204 ? -11.653 15.402 1.648 1.00 92.00 204 TYR A C 1
ATOM 1649 O O . TYR A 1 204 ? -12.654 15.748 1.017 1.00 92.00 204 TYR A O 1
ATOM 1657 N N . ARG A 1 205 ? -10.694 14.657 1.091 1.00 93.81 205 ARG A N 1
ATOM 1658 C CA . ARG A 1 205 ? -10.701 14.184 -0.302 1.00 93.81 205 ARG A CA 1
ATOM 1659 C C . ARG A 1 205 ? -10.642 12.666 -0.325 1.00 93.81 205 ARG A C 1
ATOM 1661 O O . ARG A 1 205 ? -9.559 12.079 -0.304 1.00 93.81 205 ARG A O 1
ATOM 1668 N N . LEU A 1 206 ? -11.818 12.045 -0.350 1.00 96.19 206 LEU A N 1
ATOM 1669 C CA . LEU A 1 206 ? -11.963 10.595 -0.372 1.00 96.19 206 LEU A CA 1
ATOM 1670 C C . LEU A 1 206 ? -12.496 10.127 -1.727 1.00 96.19 206 LEU A C 1
ATOM 1672 O O . LEU A 1 206 ? -13.552 10.573 -2.177 1.00 96.19 206 LEU A O 1
ATOM 1676 N N . VAL A 1 207 ? -11.781 9.188 -2.339 1.00 97.50 207 VAL A N 1
ATOM 1677 C CA . VAL A 1 207 ? -12.188 8.474 -3.549 1.00 97.50 207 VAL A CA 1
ATOM 1678 C C . VAL A 1 207 ? -12.346 6.997 -3.206 1.00 97.50 207 VAL A C 1
ATOM 1680 O O . VAL A 1 207 ? -11.494 6.412 -2.542 1.00 97.50 207 VAL A O 1
ATOM 1683 N N . VAL A 1 208 ? -13.431 6.383 -3.660 1.00 98.00 208 VAL A N 1
ATOM 1684 C CA . VAL A 1 208 ? -13.669 4.945 -3.519 1.00 98.00 208 VAL A CA 1
ATOM 1685 C C . VAL A 1 208 ? -13.834 4.366 -4.913 1.00 98.00 208 VAL A C 1
ATOM 1687 O O . VAL A 1 208 ? -14.663 4.842 -5.680 1.00 98.00 208 VAL A O 1
ATOM 1690 N N . ILE A 1 209 ? -13.035 3.364 -5.257 1.00 97.00 209 ILE A N 1
ATOM 1691 C CA . ILE A 1 209 ? -13.043 2.713 -6.565 1.00 97.00 209 ILE A CA 1
ATOM 1692 C C . ILE A 1 209 ? -13.457 1.260 -6.370 1.00 97.00 209 ILE A C 1
ATOM 1694 O O . ILE A 1 209 ? -12.891 0.544 -5.539 1.00 97.00 209 ILE A O 1
ATOM 1698 N N . CYS A 1 210 ? -14.434 0.820 -7.154 1.00 95.56 210 CYS A N 1
ATOM 1699 C CA . CYS A 1 210 ? -14.898 -0.560 -7.146 1.00 95.56 210 CYS A CA 1
ATOM 1700 C C . CYS A 1 210 ? -15.073 -1.112 -8.561 1.00 95.56 210 CYS A C 1
ATOM 1702 O O . CYS A 1 210 ? -15.231 -0.368 -9.537 1.00 95.56 210 CYS A O 1
ATOM 1704 N N . SER A 1 211 ? -15.027 -2.438 -8.646 1.00 95.12 211 SER A N 1
ATOM 1705 C CA . SER A 1 211 ? -15.271 -3.178 -9.873 1.00 95.12 211 SER A CA 1
ATOM 1706 C C . SER A 1 211 ? -16.760 -3.265 -10.190 1.00 95.12 211 SER A C 1
ATOM 1708 O O . SER A 1 211 ? -17.554 -3.732 -9.369 1.00 95.12 211 SER A O 1
ATOM 1710 N N . SER A 1 212 ? -17.134 -2.937 -11.427 1.00 94.62 212 SER A N 1
ATOM 1711 C CA . SER A 1 212 ? -18.490 -3.157 -11.949 1.00 94.62 212 SER A CA 1
ATOM 1712 C C . SER A 1 212 ? -18.891 -4.640 -11.959 1.00 94.62 212 SER A C 1
ATOM 1714 O O . SER A 1 212 ? -20.065 -4.972 -12.068 1.00 94.62 212 SER A O 1
ATOM 1716 N N . GLU A 1 213 ? -17.927 -5.559 -11.869 1.00 93.44 213 GLU A N 1
ATOM 1717 C CA . GLU A 1 213 ? -18.172 -7.007 -11.899 1.00 93.44 213 GLU A CA 1
ATOM 1718 C C . GLU A 1 213 ? -18.773 -7.538 -10.588 1.00 93.44 213 GLU A C 1
ATOM 1720 O O . GLU A 1 213 ? -19.463 -8.561 -10.594 1.00 93.44 213 GLU A O 1
ATOM 1725 N N . ASN A 1 214 ? -18.530 -6.852 -9.464 1.00 90.31 214 ASN A N 1
ATOM 1726 C CA . ASN A 1 214 ? -18.958 -7.281 -8.129 1.00 90.31 214 ASN A CA 1
ATOM 1727 C C . ASN A 1 214 ? -19.679 -6.192 -7.320 1.00 90.31 214 ASN A C 1
ATOM 1729 O O . ASN A 1 214 ? -20.065 -6.462 -6.182 1.00 90.31 214 ASN A O 1
ATOM 1733 N N . GLU A 1 215 ? -19.917 -5.003 -7.884 1.00 89.75 215 GLU A N 1
ATOM 1734 C CA . GLU A 1 215 ? -20.558 -3.872 -7.193 1.00 89.75 215 GLU A CA 1
ATOM 1735 C C . GLU A 1 215 ? -21.847 -4.257 -6.443 1.00 89.75 215 GLU A C 1
ATOM 1737 O O . GLU A 1 215 ? -22.047 -3.860 -5.297 1.00 89.75 215 GLU A O 1
ATOM 1742 N N . TYR A 1 216 ? -22.682 -5.115 -7.039 1.00 89.25 216 TYR A N 1
ATOM 1743 C CA . TYR A 1 216 ? -23.986 -5.517 -6.504 1.00 89.25 216 TYR A CA 1
ATOM 1744 C C . TYR A 1 216 ? -23.893 -6.414 -5.262 1.00 89.25 216 TYR A C 1
ATOM 1746 O O . TYR A 1 216 ? -24.888 -6.601 -4.563 1.00 89.25 216 TYR A O 1
ATOM 1754 N N . LYS A 1 217 ? -22.720 -7.000 -4.993 1.00 88.50 217 LYS A N 1
ATOM 1755 C CA . LYS A 1 217 ? -22.480 -7.848 -3.815 1.00 88.50 217 LYS A CA 1
ATOM 1756 C C . LYS A 1 217 ? -21.996 -7.046 -2.614 1.00 88.50 217 LYS A C 1
ATOM 1758 O O . LYS A 1 217 ? -22.067 -7.543 -1.491 1.00 88.50 217 LYS A O 1
ATOM 1763 N N . SER A 1 218 ? -21.479 -5.840 -2.839 1.00 92.88 218 SER A N 1
ATOM 1764 C CA . SER A 1 218 ? -20.808 -5.071 -1.801 1.00 92.88 218 SER A CA 1
ATOM 1765 C C . SER A 1 218 ? -21.750 -4.086 -1.134 1.00 92.88 218 SER A C 1
ATOM 1767 O O . SER A 1 218 ? -22.277 -3.150 -1.738 1.00 92.88 218 SER A O 1
ATOM 1769 N N . ARG A 1 219 ? -21.934 -4.288 0.169 1.00 94.56 219 ARG A N 1
ATOM 1770 C CA . ARG A 1 219 ? -22.799 -3.445 0.987 1.00 94.56 219 ARG A CA 1
ATOM 1771 C C . ARG A 1 219 ? -22.274 -2.012 1.096 1.00 94.56 219 ARG A C 1
ATOM 1773 O O . ARG A 1 219 ? -23.058 -1.073 0.984 1.00 94.56 219 ARG A O 1
ATOM 1780 N N . ILE A 1 220 ? -20.961 -1.837 1.259 1.00 95.69 220 ILE A N 1
ATOM 1781 C CA . ILE A 1 220 ? -20.358 -0.501 1.342 1.00 95.69 220 ILE A CA 1
ATOM 1782 C C . ILE A 1 220 ? -20.501 0.256 0.013 1.00 95.69 220 ILE A C 1
ATOM 1784 O O . ILE A 1 220 ? -20.760 1.457 0.018 1.00 95.69 220 ILE A O 1
ATOM 1788 N N . VAL A 1 221 ? -20.420 -0.442 -1.127 1.00 95.75 221 VAL A N 1
ATOM 1789 C CA . VAL A 1 221 ? -20.648 0.159 -2.452 1.00 95.75 221 VAL A CA 1
ATOM 1790 C C . VAL A 1 221 ? -22.103 0.607 -2.597 1.00 95.75 221 VAL A C 1
ATOM 1792 O O . VAL A 1 221 ? -22.349 1.734 -3.024 1.00 95.75 221 VAL A O 1
ATOM 1795 N N . ALA A 1 222 ? -23.068 -0.211 -2.162 1.00 96.19 222 ALA A N 1
ATOM 1796 C CA . ALA A 1 222 ? -24.483 0.161 -2.166 1.00 96.19 222 ALA A CA 1
ATOM 1797 C C . ALA A 1 222 ? -24.772 1.405 -1.302 1.00 96.19 222 ALA A C 1
ATOM 1799 O O . ALA A 1 222 ? -25.490 2.304 -1.740 1.00 96.19 222 ALA A O 1
ATOM 1800 N N . PHE A 1 223 ? -24.170 1.504 -0.110 1.00 96.50 223 PHE A N 1
ATOM 1801 C CA . PHE A 1 223 ? -24.259 2.699 0.741 1.00 96.50 223 PHE A CA 1
ATOM 1802 C C . PHE A 1 223 ? -23.683 3.950 0.055 1.00 96.50 223 PHE A C 1
ATOM 1804 O O . PHE A 1 223 ? -24.261 5.040 0.123 1.00 96.50 223 PHE A O 1
ATOM 1811 N N . LEU A 1 224 ? -22.555 3.791 -0.643 1.00 97.06 224 LEU A N 1
ATOM 1812 C CA . LEU A 1 224 ? -21.861 4.874 -1.335 1.00 97.06 224 LEU A CA 1
ATOM 1813 C C . LEU A 1 224 ? -22.468 5.239 -2.698 1.00 97.06 224 LEU A C 1
ATOM 1815 O O . LEU A 1 224 ? -22.034 6.221 -3.296 1.00 97.06 224 LEU A O 1
ATOM 1819 N N . ALA A 1 225 ? -23.486 4.523 -3.183 1.00 96.00 225 ALA A N 1
ATOM 1820 C CA . ALA A 1 225 ? -24.085 4.750 -4.501 1.00 96.00 225 ALA A CA 1
ATOM 1821 C C . ALA A 1 225 ? -24.606 6.188 -4.698 1.00 96.00 225 ALA A C 1
ATOM 1823 O O . ALA A 1 225 ? -24.539 6.735 -5.797 1.00 96.00 225 ALA A O 1
ATOM 1824 N N . LYS A 1 226 ? -25.057 6.849 -3.622 1.00 95.44 226 LYS A N 1
ATOM 1825 C CA . LYS A 1 226 ? -25.473 8.266 -3.650 1.00 95.44 226 LYS A CA 1
ATOM 1826 C C . LYS A 1 226 ? -24.329 9.246 -3.954 1.00 95.44 226 LYS A C 1
ATOM 1828 O O . LYS A 1 226 ? -24.589 10.373 -4.359 1.00 95.44 226 LYS A O 1
ATOM 1833 N N . TYR A 1 227 ? -23.082 8.811 -3.783 1.00 96.81 227 TYR A N 1
ATOM 1834 C CA . TYR A 1 227 ? -21.858 9.568 -4.049 1.00 96.81 227 TYR A CA 1
ATOM 1835 C C . TYR A 1 227 ? -21.199 9.193 -5.384 1.00 96.81 227 TYR A C 1
ATOM 1837 O O . TYR A 1 227 ? -20.030 9.513 -5.613 1.00 96.81 227 TYR A O 1
ATOM 1845 N N . HIS A 1 228 ? -21.922 8.492 -6.260 1.00 96.69 228 HIS A N 1
ATOM 1846 C CA . HIS A 1 228 ? -21.413 8.055 -7.553 1.00 96.69 228 HIS A CA 1
ATOM 1847 C C . HIS A 1 228 ? -20.974 9.239 -8.430 1.00 96.69 228 HIS A C 1
ATOM 1849 O O . HIS A 1 228 ? -21.722 10.196 -8.647 1.00 96.69 228 HIS A O 1
ATOM 1855 N N . LYS A 1 229 ? -19.761 9.148 -8.975 1.00 96.31 229 LYS A N 1
ATOM 1856 C CA . LYS A 1 229 ? -19.169 10.092 -9.926 1.00 96.31 229 LYS A CA 1
ATOM 1857 C C . LYS A 1 229 ? -18.916 9.383 -11.254 1.00 96.31 229 LYS A C 1
ATOM 1859 O O . LYS A 1 229 ? -18.797 8.164 -11.320 1.00 96.31 229 LYS A O 1
ATOM 1864 N N . GLN A 1 230 ? -18.854 10.155 -12.337 1.00 92.00 230 GLN A N 1
ATOM 1865 C CA . GLN A 1 230 ? -18.519 9.600 -13.648 1.00 92.00 230 GLN A CA 1
ATOM 1866 C C . GLN A 1 230 ? -17.091 9.044 -13.654 1.00 92.00 230 GLN A C 1
ATOM 1868 O O . GLN A 1 230 ? -16.206 9.578 -12.981 1.00 92.00 230 GLN A O 1
ATOM 1873 N N . GLN A 1 231 ? -16.872 7.990 -14.442 1.00 87.75 231 GLN A N 1
ATOM 1874 C CA . GLN A 1 231 ? -15.544 7.427 -14.642 1.00 87.75 231 GLN A CA 1
ATOM 1875 C C . GLN A 1 231 ? -14.595 8.486 -15.218 1.00 87.75 231 GLN A C 1
ATOM 1877 O O . GLN A 1 231 ? -14.963 9.270 -16.096 1.00 87.75 231 GLN A O 1
ATOM 1882 N N . LEU A 1 232 ? -13.362 8.499 -14.715 1.00 87.69 232 LEU A N 1
ATOM 1883 C CA . LEU A 1 232 ? -12.335 9.420 -15.181 1.00 87.69 232 LEU A CA 1
ATOM 1884 C C . LEU A 1 232 ? -11.834 9.033 -16.582 1.00 87.69 232 LEU A C 1
ATOM 1886 O O . LEU A 1 232 ? -11.691 7.841 -16.878 1.00 87.69 232 LEU A O 1
ATOM 1890 N N . PRO A 1 233 ? -11.502 10.017 -17.437 1.00 85.44 233 PRO A N 1
ATOM 1891 C CA . PRO A 1 233 ? -10.828 9.735 -18.694 1.00 85.44 233 PRO A CA 1
ATOM 1892 C C . PRO A 1 233 ? -9.451 9.132 -18.404 1.00 85.44 233 PRO A C 1
ATOM 1894 O O . PRO A 1 233 ? -8.646 9.712 -17.677 1.00 85.44 233 PRO A O 1
ATOM 1897 N N . THR A 1 234 ? -9.187 7.966 -18.987 1.00 85.31 234 THR A N 1
ATOM 1898 C CA . THR A 1 234 ? -7.913 7.262 -18.838 1.00 85.31 234 THR A CA 1
ATOM 1899 C C . THR A 1 234 ? -7.057 7.476 -20.080 1.00 85.31 234 THR A C 1
ATOM 1901 O O . THR A 1 234 ? -7.432 7.063 -21.176 1.00 85.31 234 THR A O 1
ATOM 1904 N N . ASP A 1 235 ? -5.884 8.086 -19.904 1.00 89.38 235 ASP A N 1
ATOM 1905 C CA . ASP A 1 235 ? -4.853 8.177 -20.940 1.00 89.38 235 ASP A CA 1
ATOM 1906 C C . ASP A 1 235 ? -3.645 7.325 -20.536 1.00 89.38 235 ASP A C 1
ATOM 1908 O O . ASP A 1 235 ? -2.795 7.727 -19.739 1.00 89.38 235 ASP A O 1
ATOM 1912 N N . VAL A 1 236 ? -3.572 6.125 -21.114 1.00 90.12 236 VAL A N 1
ATOM 1913 C CA . VAL A 1 236 ? -2.520 5.142 -20.829 1.00 90.12 236 VAL A CA 1
ATOM 1914 C C . VAL A 1 236 ? -1.126 5.670 -21.183 1.00 90.12 236 VAL A C 1
ATOM 1916 O O . VAL A 1 236 ? -0.158 5.328 -20.504 1.00 90.12 236 VAL A O 1
ATOM 1919 N N . GLN A 1 237 ? -0.991 6.508 -22.219 1.00 91.12 237 GLN A N 1
ATOM 1920 C CA . GLN A 1 237 ? 0.314 7.074 -22.580 1.00 91.12 237 GLN A CA 1
ATOM 1921 C C . GLN A 1 237 ? 0.746 8.124 -21.565 1.00 91.12 237 GLN A C 1
ATOM 1923 O O . GLN A 1 237 ? 1.898 8.117 -21.130 1.00 91.12 237 GLN A O 1
ATOM 1928 N N . ASN A 1 238 ? -0.182 8.975 -21.130 1.00 90.62 238 ASN A N 1
ATOM 1929 C CA . ASN A 1 238 ? 0.102 9.942 -20.079 1.00 90.62 238 ASN A CA 1
ATOM 1930 C C . ASN A 1 238 ? 0.465 9.253 -18.752 1.00 90.62 238 ASN A C 1
ATOM 1932 O O . ASN A 1 238 ? 1.451 9.622 -18.119 1.00 90.62 238 ASN A O 1
ATOM 1936 N N . ILE A 1 239 ? -0.265 8.199 -18.364 1.00 91.19 239 ILE A N 1
ATOM 1937 C CA . ILE A 1 239 ? 0.057 7.386 -17.177 1.00 91.19 239 ILE A CA 1
ATOM 1938 C C . ILE A 1 239 ? 1.448 6.761 -17.307 1.00 91.19 239 ILE A C 1
ATOM 1940 O O . ILE A 1 239 ? 2.237 6.803 -16.367 1.00 91.19 239 ILE A O 1
ATOM 1944 N N . ARG A 1 240 ? 1.786 6.211 -18.478 1.00 90.50 240 ARG A N 1
ATOM 1945 C CA . ARG A 1 240 ? 3.113 5.637 -18.721 1.00 90.50 240 ARG A CA 1
ATOM 1946 C C . ARG A 1 240 ? 4.216 6.682 -18.562 1.00 90.50 240 ARG A C 1
ATOM 1948 O O . ARG A 1 240 ? 5.210 6.401 -17.900 1.00 90.50 240 ARG A O 1
ATOM 1955 N N . ASN A 1 241 ? 4.044 7.865 -19.146 1.00 90.19 241 ASN A N 1
ATOM 1956 C CA . ASN A 1 241 ? 5.018 8.952 -19.043 1.00 90.19 241 ASN A CA 1
ATOM 1957 C C . ASN A 1 241 ? 5.180 9.423 -17.595 1.00 90.19 241 ASN A C 1
ATOM 1959 O O . ASN A 1 241 ? 6.302 9.648 -17.146 1.00 90.19 241 ASN A O 1
ATOM 1963 N N . TYR A 1 242 ? 4.070 9.511 -16.860 1.00 89.94 242 TYR A N 1
ATOM 1964 C CA . TYR A 1 242 ? 4.064 9.794 -15.431 1.00 89.94 242 TYR A CA 1
ATOM 1965 C C . TYR A 1 242 ? 4.878 8.759 -14.641 1.00 89.94 242 TYR A C 1
ATOM 1967 O O . TYR A 1 242 ? 5.815 9.138 -13.945 1.00 89.94 242 TYR A O 1
ATOM 1975 N N . LEU A 1 243 ? 4.614 7.460 -14.815 1.00 90.75 243 LEU A N 1
ATOM 1976 C CA . LEU A 1 243 ? 5.362 6.402 -14.125 1.00 90.75 243 LEU A CA 1
ATOM 1977 C C . LEU A 1 243 ? 6.854 6.404 -14.483 1.00 90.75 243 LEU A C 1
ATOM 1979 O O . LEU A 1 243 ? 7.697 6.255 -13.605 1.00 90.75 243 LEU A O 1
ATOM 1983 N N . VAL A 1 244 ? 7.202 6.590 -15.761 1.00 90.00 244 VAL A N 1
ATOM 1984 C CA . VAL A 1 244 ? 8.611 6.666 -16.189 1.00 90.00 244 VAL A CA 1
ATOM 1985 C C . VAL A 1 244 ? 9.314 7.843 -15.519 1.00 90.00 244 VAL A C 1
ATOM 1987 O O . VAL A 1 244 ? 10.429 7.673 -15.034 1.00 90.00 244 VAL A O 1
ATOM 1990 N N . LYS A 1 245 ? 8.666 9.012 -15.449 1.00 88.25 245 LYS A N 1
ATOM 1991 C CA . LYS A 1 245 ? 9.213 10.197 -14.778 1.00 88.25 245 LYS A CA 1
ATOM 1992 C C . LYS A 1 245 ? 9.453 9.948 -13.286 1.00 88.25 245 LYS A C 1
ATOM 1994 O O . LYS A 1 245 ? 10.509 10.325 -12.789 1.00 88.25 245 LYS A O 1
ATOM 1999 N N . GLU A 1 246 ? 8.505 9.313 -12.601 1.00 88.44 246 GLU A N 1
ATOM 2000 C CA . GLU A 1 246 ? 8.595 9.026 -11.162 1.00 88.44 246 GLU A CA 1
ATOM 2001 C C . GLU A 1 246 ? 9.627 7.942 -10.835 1.00 88.44 246 GLU A C 1
ATOM 2003 O O . GLU A 1 246 ? 10.318 8.015 -9.821 1.00 88.44 246 GLU A O 1
ATOM 2008 N N . PHE A 1 247 ? 9.773 6.940 -11.705 1.00 90.19 247 PHE A N 1
ATOM 2009 C CA . PHE A 1 247 ? 10.757 5.878 -11.511 1.00 90.19 247 PHE A CA 1
ATOM 2010 C C . PHE A 1 247 ? 12.154 6.239 -12.015 1.00 90.19 247 PHE A C 1
ATOM 2012 O O . PHE A 1 247 ? 13.117 5.581 -11.614 1.00 90.19 247 PHE A O 1
ATOM 2019 N N . ALA A 1 248 ? 12.304 7.239 -12.884 1.00 88.19 248 ALA A N 1
ATOM 2020 C CA . ALA A 1 248 ? 13.605 7.708 -13.346 1.00 88.19 248 ALA A CA 1
ATOM 2021 C C . ALA A 1 248 ? 14.351 8.456 -12.232 1.00 88.19 248 ALA A C 1
ATOM 2023 O O . ALA A 1 248 ? 13.804 9.325 -11.555 1.00 88.19 248 ALA A O 1
ATOM 2024 N N . SER A 1 249 ? 15.637 8.145 -12.052 1.00 76.25 249 SER A N 1
ATOM 2025 C CA . SER A 1 249 ? 16.468 8.918 -11.129 1.00 76.25 249 SER A CA 1
ATOM 2026 C C . SER A 1 249 ? 16.712 10.320 -11.684 1.00 76.25 249 SER A C 1
ATOM 2028 O O . SER A 1 249 ? 17.274 10.463 -12.768 1.00 76.25 249 SER A O 1
ATOM 2030 N N . GLN A 1 250 ? 16.382 11.348 -10.901 1.00 69.44 250 GLN A N 1
ATOM 2031 C CA . GLN A 1 250 ? 16.816 12.718 -11.181 1.00 69.44 250 GLN A CA 1
ATOM 2032 C C . GLN A 1 250 ? 18.348 12.801 -11.049 1.00 69.44 250 GLN A C 1
ATOM 2034 O O . GLN A 1 250 ? 18.936 12.186 -10.153 1.00 69.44 250 GLN A O 1
ATOM 2039 N N . GLU A 1 251 ? 19.000 13.505 -11.976 1.00 55.88 251 GLU A N 1
ATOM 2040 C CA . GLU A 1 251 ? 20.465 13.508 -12.141 1.00 55.88 251 GLU A CA 1
ATOM 2041 C C . GLU A 1 251 ? 21.220 14.283 -11.042 1.00 55.88 251 GLU A C 1
ATOM 2043 O O . GLU A 1 251 ? 22.442 14.193 -10.956 1.00 55.88 251 GLU A O 1
ATOM 2048 N N . GLU A 1 252 ? 20.513 15.014 -10.176 1.00 53.47 252 GLU A N 1
ATOM 2049 C CA . GLU A 1 252 ? 21.112 15.954 -9.216 1.00 53.47 252 GLU A CA 1
ATOM 2050 C C . GLU A 1 252 ? 21.619 15.304 -7.911 1.00 53.47 252 GLU A C 1
ATOM 2052 O O . GLU A 1 252 ? 22.363 15.928 -7.157 1.00 53.47 252 GLU A O 1
ATOM 2057 N N . GLU A 1 253 ? 21.307 14.031 -7.650 1.00 54.12 253 GLU A N 1
ATOM 2058 C CA . GLU A 1 253 ? 21.790 13.302 -6.465 1.00 54.12 253 GLU A CA 1
ATOM 2059 C C . GLU A 1 253 ? 23.105 12.561 -6.756 1.00 54.12 253 GLU A C 1
ATOM 2061 O O . GLU A 1 253 ? 23.176 11.331 -6.738 1.00 54.12 253 GLU A O 1
ATOM 2066 N N . ILE A 1 254 ? 24.162 13.325 -7.037 1.00 52.12 254 ILE A N 1
ATOM 2067 C CA . ILE A 1 254 ? 25.496 12.824 -7.426 1.00 52.12 254 ILE A CA 1
ATOM 2068 C C . ILE A 1 254 ? 26.148 11.958 -6.321 1.00 52.12 254 ILE A C 1
ATOM 2070 O O . ILE A 1 254 ? 27.071 11.191 -6.587 1.00 52.12 254 ILE A O 1
ATOM 2074 N N . GLU A 1 255 ? 25.649 12.025 -5.085 1.00 57.62 255 GLU A N 1
ATOM 2075 C CA . GLU A 1 255 ? 26.254 11.375 -3.916 1.00 57.62 255 GLU A CA 1
ATOM 2076 C C . GLU A 1 255 ? 25.684 9.976 -3.594 1.00 57.62 255 GLU A C 1
ATOM 2078 O O . GLU A 1 255 ? 26.242 9.257 -2.765 1.00 57.62 255 GLU A O 1
ATOM 2083 N N . ILE A 1 256 ? 24.599 9.538 -4.251 1.00 66.69 256 ILE A N 1
ATOM 2084 C CA . ILE A 1 256 ? 23.962 8.241 -3.962 1.00 66.69 256 ILE A CA 1
ATOM 2085 C C . ILE A 1 256 ? 24.294 7.220 -5.057 1.00 66.69 256 ILE A C 1
ATOM 2087 O O . ILE A 1 256 ? 23.938 7.375 -6.223 1.00 66.69 256 ILE A O 1
ATOM 2091 N N . LEU A 1 257 ? 24.938 6.119 -4.662 1.00 80.31 257 LEU A N 1
ATOM 2092 C CA . LEU A 1 257 ? 25.261 4.984 -5.532 1.00 80.31 257 LEU A CA 1
ATOM 2093 C C . LEU A 1 257 ? 23.967 4.232 -5.888 1.00 80.31 257 LEU A C 1
ATOM 2095 O O . LEU A 1 257 ? 23.447 3.463 -5.080 1.00 80.31 257 LEU A O 1
ATOM 2099 N N . LYS A 1 258 ? 23.426 4.465 -7.090 1.00 87.31 258 LYS A N 1
ATOM 2100 C CA . LYS A 1 258 ? 22.150 3.883 -7.543 1.00 87.31 258 LYS A CA 1
ATOM 2101 C C . LYS A 1 258 ? 22.353 2.744 -8.539 1.00 87.31 258 LYS A C 1
ATOM 2103 O O . LYS A 1 258 ? 23.156 2.841 -9.465 1.00 87.31 258 LYS A O 1
ATOM 2108 N N . ALA A 1 259 ? 21.562 1.680 -8.392 1.00 92.19 259 ALA A N 1
ATOM 2109 C CA . ALA A 1 259 ? 21.565 0.554 -9.329 1.00 92.19 259 ALA A CA 1
ATOM 2110 C C . ALA A 1 259 ? 20.952 0.908 -10.694 1.00 92.19 259 ALA A C 1
ATOM 2112 O O . ALA A 1 259 ? 21.289 0.279 -11.693 1.00 92.19 259 ALA A O 1
ATOM 2113 N N . CYS A 1 260 ? 20.112 1.946 -10.775 1.00 91.81 260 CYS A N 1
ATOM 2114 C CA . CYS A 1 260 ? 19.482 2.373 -12.026 1.00 91.81 260 CYS A CA 1
ATOM 2115 C C . CYS A 1 260 ? 20.488 2.814 -13.106 1.00 91.81 260 CYS A C 1
ATOM 2117 O O . CYS A 1 260 ? 20.125 2.875 -14.275 1.00 91.81 260 CYS A O 1
ATOM 2119 N N . ILE A 1 261 ? 21.761 3.058 -12.762 1.00 91.12 261 ILE A N 1
ATOM 2120 C CA . ILE A 1 261 ? 22.818 3.410 -13.724 1.00 91.12 261 ILE A CA 1
ATOM 2121 C C . ILE A 1 261 ? 23.013 2.359 -14.829 1.00 91.12 261 ILE A C 1
ATOM 2123 O O . ILE A 1 261 ? 23.466 2.692 -15.923 1.00 91.12 261 ILE A O 1
ATOM 2127 N N . VAL A 1 262 ? 22.666 1.093 -14.563 1.00 93.38 262 VAL A N 1
ATOM 2128 C CA . VAL A 1 262 ? 22.778 0.005 -15.549 1.00 93.38 262 VAL A CA 1
ATOM 2129 C C . VAL A 1 262 ? 21.515 -0.211 -16.379 1.00 93.38 262 VAL A C 1
ATOM 2131 O O . VAL A 1 262 ? 21.524 -1.031 -17.304 1.00 93.38 262 VAL A O 1
ATOM 2134 N N . ASP A 1 263 ? 20.440 0.511 -16.065 1.00 93.00 263 ASP A N 1
ATOM 2135 C CA . ASP A 1 263 ? 19.235 0.561 -16.877 1.00 93.00 263 ASP A CA 1
ATOM 2136 C C . ASP A 1 263 ? 19.353 1.646 -17.956 1.00 93.00 263 ASP A C 1
ATOM 2138 O O . ASP A 1 263 ? 19.842 2.750 -17.731 1.00 93.00 263 ASP A O 1
ATOM 2142 N N . HIS A 1 264 ? 18.883 1.321 -19.156 1.00 89.00 264 HIS A N 1
ATOM 2143 C CA . HIS A 1 264 ? 18.992 2.181 -20.332 1.00 89.00 264 HIS A CA 1
ATOM 2144 C C . HIS A 1 264 ? 18.224 3.510 -20.243 1.00 89.00 264 HIS A C 1
ATOM 2146 O O . HIS A 1 264 ? 18.653 4.476 -20.866 1.00 89.00 264 HIS A O 1
ATOM 2152 N N . GLU A 1 265 ? 17.133 3.578 -19.474 1.00 88.44 265 GLU A N 1
ATOM 2153 C CA . GLU A 1 265 ? 16.377 4.819 -19.224 1.00 88.44 265 GLU A CA 1
ATOM 2154 C C . GLU A 1 265 ? 16.638 5.357 -17.807 1.00 88.44 265 GLU A C 1
ATOM 2156 O O . GLU A 1 265 ? 15.971 6.286 -17.362 1.00 88.44 265 GLU A O 1
ATOM 2161 N N . ARG A 1 266 ? 17.608 4.775 -17.084 1.00 89.81 266 ARG A N 1
ATOM 2162 C CA . ARG A 1 266 ? 17.919 5.079 -15.679 1.00 89.81 266 ARG A CA 1
ATOM 2163 C C . ARG A 1 266 ? 16.710 4.987 -14.740 1.00 89.81 266 ARG A C 1
ATOM 2165 O O . ARG A 1 266 ? 16.625 5.724 -13.753 1.00 89.81 266 ARG A O 1
ATOM 2172 N N . CYS A 1 267 ? 15.799 4.057 -15.015 1.00 91.44 267 CYS A N 1
ATOM 2173 C CA . CYS A 1 267 ? 14.649 3.783 -14.159 1.00 91.44 267 CYS A CA 1
ATOM 2174 C C . CYS A 1 267 ? 15.025 2.853 -12.998 1.00 91.44 267 CYS A C 1
ATOM 2176 O O . CYS A 1 267 ? 15.753 1.875 -13.173 1.00 91.44 267 CYS A O 1
ATOM 2178 N N . ASN A 1 268 ? 14.487 3.136 -11.812 1.00 91.75 268 ASN A N 1
ATOM 2179 C CA . ASN A 1 268 ? 14.624 2.296 -10.619 1.00 91.75 268 ASN A CA 1
ATOM 2180 C C . ASN A 1 268 ? 13.759 1.028 -10.690 1.00 91.75 268 ASN A C 1
ATOM 2182 O O . ASN A 1 268 ? 14.086 0.026 -10.061 1.00 91.75 268 ASN A O 1
ATOM 2186 N N . VAL A 1 269 ? 12.684 1.057 -11.484 1.00 92.81 269 VAL A N 1
ATOM 2187 C CA . VAL A 1 269 ? 11.748 -0.058 -11.669 1.00 92.81 269 VAL A CA 1
ATOM 2188 C C . VAL A 1 269 ? 11.681 -0.424 -13.150 1.00 92.81 269 VAL A C 1
ATOM 2190 O O . VAL A 1 269 ? 11.546 0.444 -14.013 1.00 92.81 269 VAL A O 1
ATOM 2193 N N . ARG A 1 270 ? 11.765 -1.724 -13.462 1.00 92.75 270 ARG A N 1
ATOM 2194 C CA . ARG A 1 270 ? 11.727 -2.241 -14.836 1.00 92.75 270 ARG A CA 1
ATOM 2195 C C . ARG A 1 270 ? 10.945 -3.546 -14.906 1.00 92.75 270 ARG A C 1
ATOM 2197 O O . ARG A 1 270 ? 11.312 -4.535 -14.282 1.00 92.75 270 ARG A O 1
ATOM 2204 N N . VAL A 1 271 ? 9.922 -3.576 -15.759 1.00 92.38 271 VAL A N 1
ATOM 2205 C CA . VAL A 1 271 ? 9.173 -4.802 -16.067 1.00 92.38 271 VAL A CA 1
ATOM 2206 C C . VAL A 1 271 ? 9.757 -5.470 -17.307 1.00 92.38 271 VAL A C 1
ATOM 2208 O O . VAL A 1 271 ? 9.778 -4.884 -18.392 1.00 92.38 271 VAL A O 1
ATOM 2211 N N . VAL A 1 272 ? 10.189 -6.724 -17.166 1.00 93.56 272 VAL A N 1
ATOM 2212 C CA . VAL A 1 272 ? 10.716 -7.543 -18.266 1.00 93.56 272 VAL A CA 1
ATOM 2213 C C . VAL A 1 272 ? 9.720 -8.655 -18.571 1.00 93.56 272 VAL A C 1
ATOM 2215 O O . VAL A 1 272 ? 9.615 -9.632 -17.836 1.00 93.56 272 VAL A O 1
ATOM 2218 N N . LYS A 1 273 ? 8.987 -8.524 -19.679 1.00 92.69 273 LYS A N 1
ATOM 2219 C CA . LYS A 1 273 ? 7.967 -9.498 -20.093 1.00 92.69 273 LYS A CA 1
ATOM 2220 C C . LYS A 1 273 ? 8.286 -10.133 -21.439 1.00 92.69 273 LYS A C 1
ATOM 2222 O O . LYS A 1 273 ? 9.023 -9.583 -22.252 1.00 92.69 273 LYS A O 1
ATOM 2227 N N . SER A 1 274 ? 7.698 -11.296 -21.687 1.00 92.44 274 SER A N 1
ATOM 2228 C CA . SER A 1 274 ? 7.888 -12.061 -22.918 1.00 92.44 274 SER A CA 1
ATOM 2229 C C . SER A 1 274 ? 6.618 -12.801 -23.297 1.00 92.44 274 SER A C 1
ATOM 2231 O O . SER A 1 274 ? 5.964 -13.348 -22.416 1.00 92.44 274 SER A O 1
ATOM 2233 N N . TRP A 1 275 ? 6.337 -12.923 -24.595 1.00 89.62 275 TRP A N 1
ATOM 2234 C CA . TRP A 1 275 ? 5.210 -13.728 -25.078 1.00 89.62 275 TRP A CA 1
ATOM 2235 C C . TRP A 1 275 ? 5.396 -15.237 -24.849 1.00 89.62 275 TRP A C 1
ATOM 2237 O O . TRP A 1 275 ? 4.429 -15.967 -24.678 1.00 89.62 275 TRP A O 1
ATOM 2247 N N . ARG A 1 276 ? 6.645 -15.721 -24.854 1.00 90.56 276 ARG A N 1
ATOM 2248 C CA . ARG A 1 276 ? 6.985 -17.137 -24.654 1.00 90.56 276 ARG A CA 1
ATOM 2249 C C . ARG A 1 276 ? 8.108 -17.292 -23.637 1.00 90.56 276 ARG A C 1
ATOM 2251 O O . ARG A 1 276 ? 8.927 -16.388 -23.461 1.00 90.56 276 ARG A O 1
ATOM 2258 N N . ALA A 1 277 ? 8.154 -18.448 -22.983 1.00 89.62 277 ALA A N 1
ATOM 2259 C CA . ALA A 1 277 ? 9.260 -18.825 -22.111 1.00 89.62 277 ALA A CA 1
ATOM 2260 C C . ALA A 1 277 ? 10.578 -18.983 -22.899 1.00 89.62 277 ALA A C 1
ATOM 2262 O O . ALA A 1 277 ? 10.579 -19.098 -24.123 1.00 89.62 277 ALA A O 1
ATOM 2263 N N . GLY A 1 278 ? 11.712 -18.964 -22.193 1.00 89.19 278 GLY A N 1
ATOM 2264 C CA . GLY A 1 278 ? 13.026 -19.252 -22.787 1.00 89.19 278 GLY A CA 1
ATOM 2265 C C . GLY A 1 278 ? 13.669 -18.127 -23.609 1.00 89.19 278 GLY A C 1
ATOM 2266 O O . GLY A 1 278 ? 14.760 -18.317 -24.128 1.00 89.19 278 GLY A O 1
ATOM 2267 N N . VAL A 1 279 ? 13.067 -16.936 -23.694 1.00 93.06 279 VAL A N 1
ATOM 2268 C CA . VAL A 1 279 ? 13.613 -15.816 -24.497 1.00 93.06 279 VAL A CA 1
ATOM 2269 C C . VAL A 1 279 ? 14.677 -14.964 -23.781 1.00 93.06 279 VAL A C 1
ATOM 2271 O O . VAL A 1 279 ? 15.051 -13.902 -24.266 1.00 93.06 279 VAL A O 1
ATOM 2274 N N . GLY A 1 280 ? 15.162 -15.402 -22.613 1.00 92.81 280 GLY A N 1
ATOM 2275 C CA . GLY A 1 280 ? 16.284 -14.752 -21.924 1.00 92.81 280 GLY A CA 1
ATOM 2276 C C . GLY A 1 280 ? 15.932 -13.661 -20.903 1.00 92.81 280 GLY A C 1
ATOM 2277 O O . GLY A 1 280 ? 16.775 -12.810 -20.638 1.00 92.81 280 GLY A O 1
ATOM 2278 N N . LYS A 1 281 ? 14.748 -13.686 -20.271 1.00 94.19 281 LYS A N 1
ATOM 2279 C CA . LYS A 1 281 ? 14.406 -12.752 -19.170 1.00 94.19 281 LYS A CA 1
ATOM 2280 C C . LYS A 1 281 ? 15.426 -12.799 -18.021 1.00 94.19 281 LYS A C 1
ATOM 2282 O O . LYS A 1 281 ? 15.997 -11.782 -17.646 1.00 94.19 281 LYS A O 1
ATOM 2287 N N . THR A 1 282 ? 15.762 -13.998 -17.547 1.00 92.25 282 THR A N 1
ATOM 2288 C CA . THR A 1 282 ? 16.791 -14.193 -16.512 1.00 92.25 282 THR A CA 1
ATOM 2289 C C . THR A 1 282 ? 18.187 -13.791 -16.999 1.00 92.25 282 THR A C 1
ATOM 2291 O O . THR A 1 282 ? 19.001 -13.301 -16.222 1.00 92.25 282 THR A O 1
ATOM 2294 N N . LEU A 1 283 ? 18.478 -13.954 -18.296 1.00 94.88 283 LEU A N 1
ATOM 2295 C CA . LEU A 1 283 ? 19.742 -13.501 -18.884 1.00 94.88 283 LEU A CA 1
ATOM 2296 C C . LEU A 1 283 ? 19.840 -11.969 -18.893 1.00 94.88 283 LEU A C 1
ATOM 2298 O O . LEU A 1 283 ? 20.919 -11.433 -18.659 1.00 94.88 283 LEU A O 1
ATOM 2302 N N . TYR A 1 284 ? 18.727 -11.266 -19.120 1.00 94.88 284 TYR A N 1
ATOM 2303 C CA . TYR A 1 284 ? 18.670 -9.810 -19.008 1.00 94.88 284 TYR A CA 1
ATOM 2304 C C . TYR A 1 284 ? 19.056 -9.348 -17.594 1.00 94.88 284 TYR A C 1
ATOM 2306 O O . TYR A 1 284 ? 19.971 -8.536 -17.467 1.00 94.88 284 TYR A O 1
ATOM 2314 N N . LYS A 1 285 ? 18.472 -9.952 -16.544 1.00 94.62 285 LYS A N 1
ATOM 2315 C CA . LYS A 1 285 ? 18.873 -9.720 -15.141 1.00 94.62 285 LYS A CA 1
ATOM 2316 C C . LYS A 1 285 ? 20.377 -9.945 -14.942 1.00 94.62 285 LYS A C 1
ATOM 2318 O O . LYS A 1 285 ? 21.061 -9.054 -14.449 1.00 94.62 285 LYS A O 1
ATOM 2323 N N . LYS A 1 286 ? 20.905 -11.107 -15.353 1.00 95.94 286 LYS A N 1
ATOM 2324 C CA . LYS A 1 286 ? 22.338 -11.439 -15.199 1.00 95.94 286 LYS A CA 1
ATOM 2325 C C . LYS A 1 286 ? 23.245 -10.376 -15.820 1.00 95.94 286 LYS A C 1
ATOM 2327 O O . LYS A 1 286 ? 24.157 -9.895 -15.158 1.00 95.94 286 LYS A O 1
ATOM 2332 N N . ARG A 1 287 ? 22.932 -9.927 -17.039 1.00 96.56 287 ARG A N 1
ATOM 2333 C CA . ARG A 1 287 ? 23.682 -8.859 -17.720 1.00 96.56 287 ARG A CA 1
ATOM 2334 C C . ARG A 1 287 ? 23.624 -7.524 -16.978 1.00 96.56 287 ARG A C 1
ATOM 2336 O O . ARG A 1 287 ? 24.602 -6.785 -16.999 1.00 96.56 287 ARG A O 1
ATOM 2343 N N . MET A 1 288 ? 22.499 -7.185 -16.346 1.00 96.12 288 MET A N 1
ATOM 2344 C CA . MET A 1 288 ? 22.411 -5.972 -15.523 1.00 96.12 288 MET A CA 1
ATOM 2345 C C . MET A 1 288 ? 23.280 -6.081 -14.267 1.00 96.12 288 MET A C 1
ATOM 2347 O O . MET A 1 288 ? 23.996 -5.138 -13.950 1.00 96.12 288 MET A O 1
ATOM 2351 N N . VAL A 1 289 ? 23.271 -7.235 -13.595 1.00 96.56 289 VAL A N 1
ATOM 2352 C CA . VAL A 1 289 ? 24.122 -7.495 -12.421 1.00 96.56 289 VAL A CA 1
ATOM 2353 C C . VAL A 1 289 ? 25.605 -7.418 -12.790 1.00 96.56 289 VAL A C 1
ATOM 2355 O O . VAL A 1 289 ? 26.367 -6.734 -12.113 1.00 96.56 289 VAL A O 1
ATOM 2358 N N . GLU A 1 290 ? 26.008 -8.041 -13.899 1.00 96.88 290 GLU A N 1
ATOM 2359 C CA . GLU A 1 290 ? 27.381 -7.970 -14.419 1.00 96.88 290 GLU A CA 1
ATOM 2360 C C . GLU A 1 290 ? 27.812 -6.523 -14.691 1.00 96.88 290 GLU A C 1
ATOM 2362 O O . GLU A 1 290 ? 28.875 -6.100 -14.237 1.00 96.88 290 GLU A O 1
ATOM 2367 N N . LYS A 1 291 ? 26.968 -5.735 -15.372 1.00 96.38 291 LYS A N 1
ATOM 2368 C CA . LYS A 1 291 ? 27.221 -4.302 -15.590 1.00 96.38 291 LYS A CA 1
ATOM 2369 C C . LYS A 1 291 ? 27.340 -3.538 -14.274 1.00 96.38 291 LYS A C 1
ATOM 2371 O O . LYS A 1 291 ? 28.179 -2.652 -14.163 1.00 96.38 291 LYS A O 1
ATOM 2376 N N . LEU A 1 292 ? 26.528 -3.875 -13.273 1.00 95.44 292 LEU A N 1
ATOM 2377 C CA . LEU A 1 292 ? 26.512 -3.148 -12.005 1.00 95.44 292 LEU A CA 1
ATOM 2378 C C . LEU A 1 292 ? 27.793 -3.396 -11.213 1.00 95.44 292 LEU A C 1
ATOM 2380 O O . LEU A 1 292 ? 28.371 -2.463 -10.658 1.00 95.44 292 LEU A O 1
ATOM 2384 N N . LEU A 1 293 ? 28.269 -4.640 -11.214 1.00 95.25 293 LEU A N 1
ATOM 2385 C CA . LEU A 1 293 ? 29.564 -5.001 -10.643 1.00 95.25 293 LEU A CA 1
ATOM 2386 C C . LEU A 1 293 ? 30.720 -4.314 -11.383 1.00 95.25 293 LEU A C 1
ATOM 2388 O O . LEU A 1 293 ? 31.658 -3.860 -10.738 1.00 95.25 293 LEU A O 1
ATOM 2392 N N . GLN A 1 294 ? 30.637 -4.161 -12.709 1.00 95.25 294 GLN A N 1
ATOM 2393 C CA . GLN A 1 294 ? 31.633 -3.410 -13.487 1.00 95.25 294 GLN A CA 1
ATOM 2394 C C . GLN A 1 294 ? 31.641 -1.911 -13.159 1.00 95.25 294 GLN A C 1
ATOM 2396 O O . GLN A 1 294 ? 32.710 -1.307 -13.130 1.00 95.25 294 GLN A O 1
ATOM 2401 N N . CYS A 1 295 ? 30.478 -1.307 -12.895 1.00 92.44 295 CYS A N 1
ATOM 2402 C CA . CYS A 1 295 ? 30.386 0.088 -12.456 1.00 92.44 295 CYS A CA 1
ATOM 2403 C C . CYS A 1 295 ? 30.958 0.301 -11.044 1.00 92.44 295 CYS A C 1
ATOM 2405 O O . CYS A 1 295 ? 31.462 1.383 -10.751 1.00 92.44 295 CYS A O 1
ATOM 2407 N N . PHE A 1 296 ? 30.904 -0.722 -10.182 1.00 91.56 296 PHE A N 1
ATOM 2408 C CA . PHE A 1 296 ? 31.334 -0.652 -8.781 1.00 91.56 296 PHE A CA 1
ATOM 2409 C C . PHE A 1 296 ? 32.241 -1.842 -8.390 1.00 91.56 296 PHE A C 1
ATOM 2411 O O . PHE A 1 296 ? 31.848 -2.651 -7.543 1.00 91.56 296 PHE A O 1
ATOM 2418 N N . PRO A 1 297 ? 33.450 -1.971 -8.977 1.00 89.19 297 PRO A N 1
ATOM 2419 C CA . PRO A 1 297 ? 34.264 -3.190 -8.878 1.00 89.19 297 PRO A CA 1
ATOM 2420 C C . PRO A 1 297 ? 34.932 -3.388 -7.511 1.00 89.19 297 PRO A C 1
ATOM 2422 O O . PRO A 1 297 ? 35.141 -4.520 -7.092 1.00 89.19 297 PRO A O 1
ATOM 2425 N N . ASN A 1 298 ? 35.244 -2.297 -6.806 1.00 89.50 298 ASN A N 1
ATOM 2426 C CA . ASN A 1 298 ? 35.970 -2.318 -5.528 1.00 89.50 298 ASN A CA 1
ATOM 2427 C C . ASN A 1 298 ? 35.060 -2.033 -4.323 1.00 89.50 298 ASN A C 1
ATOM 2429 O O . ASN A 1 298 ? 35.538 -1.650 -3.258 1.00 89.50 298 ASN A O 1
ATOM 2433 N N . MET A 1 299 ? 33.744 -2.137 -4.507 1.00 88.81 299 MET A N 1
ATOM 2434 C CA . MET A 1 299 ? 32.784 -1.897 -3.439 1.00 88.81 299 MET A CA 1
ATOM 2435 C C . MET A 1 299 ? 32.697 -3.119 -2.530 1.00 88.81 299 MET A C 1
ATOM 2437 O O . MET A 1 299 ? 32.344 -4.207 -2.985 1.00 88.81 299 MET A O 1
ATOM 2441 N N . GLU A 1 300 ? 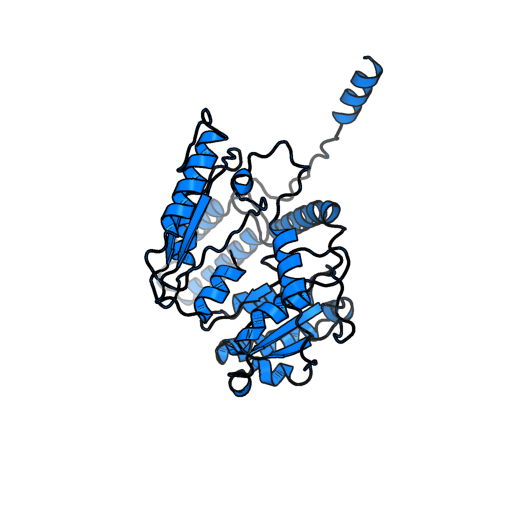32.973 -2.923 -1.245 1.00 89.06 300 GLU A N 1
ATOM 2442 C CA . GLU A 1 300 ? 32.681 -3.923 -0.225 1.00 89.06 300 GLU A CA 1
ATOM 2443 C C . GLU A 1 300 ? 31.163 -4.062 -0.070 1.00 89.06 300 GLU A C 1
ATOM 2445 O O . GLU A 1 300 ? 30.448 -3.061 -0.007 1.00 89.06 300 GLU A O 1
ATOM 2450 N N . ARG A 1 301 ? 30.674 -5.304 -0.057 1.00 90.69 301 ARG A N 1
ATOM 2451 C CA . ARG A 1 301 ? 29.245 -5.611 -0.005 1.00 90.69 301 ARG A CA 1
ATOM 2452 C C . ARG A 1 301 ? 28.940 -6.498 1.182 1.00 90.69 301 ARG A C 1
ATOM 2454 O O . ARG A 1 301 ? 29.536 -7.566 1.320 1.00 90.69 301 ARG A O 1
ATOM 2461 N N . LYS A 1 302 ? 27.989 -6.079 2.011 1.00 91.75 302 LYS A N 1
ATOM 2462 C CA . LYS A 1 302 ? 27.519 -6.867 3.160 1.00 91.75 302 LYS A CA 1
ATOM 2463 C C . LYS A 1 302 ? 26.470 -7.899 2.780 1.00 91.75 302 LYS A C 1
ATOM 2465 O O . LYS A 1 302 ? 26.306 -8.890 3.487 1.00 91.75 302 LYS A O 1
ATOM 2470 N N . LYS A 1 303 ? 25.753 -7.653 1.686 1.00 92.38 303 LYS A N 1
ATOM 2471 C CA . LYS A 1 303 ? 24.686 -8.514 1.175 1.00 92.38 303 LYS A CA 1
ATOM 2472 C C . LYS A 1 303 ? 24.856 -8.755 -0.329 1.00 92.38 303 LYS A C 1
ATOM 2474 O O . LYS A 1 303 ? 25.571 -7.999 -0.994 1.00 92.38 303 LYS A O 1
ATOM 2479 N N . PRO A 1 304 ? 24.223 -9.802 -0.884 1.00 92.81 304 PRO A N 1
ATOM 2480 C CA . PRO A 1 304 ? 24.198 -10.048 -2.319 1.00 92.81 304 PRO A CA 1
ATOM 2481 C C . PRO A 1 304 ? 23.797 -8.813 -3.137 1.00 92.81 304 PRO A C 1
ATOM 2483 O O . PRO A 1 304 ? 22.894 -8.053 -2.783 1.00 92.81 304 PRO A O 1
ATOM 2486 N N . VAL A 1 305 ? 24.473 -8.625 -4.274 1.00 93.81 305 VAL A N 1
ATOM 2487 C CA . VAL A 1 305 ? 24.118 -7.585 -5.253 1.00 93.81 305 VAL A CA 1
ATOM 2488 C C . VAL A 1 305 ? 22.811 -7.914 -5.975 1.00 93.81 305 VAL A C 1
ATOM 2490 O O . VAL A 1 305 ? 22.114 -7.001 -6.420 1.00 93.81 305 VAL A O 1
ATOM 2493 N N . ASP A 1 306 ? 22.489 -9.203 -6.103 1.00 95.31 306 ASP A N 1
ATOM 2494 C CA . ASP A 1 306 ? 21.293 -9.699 -6.759 1.00 95.31 306 ASP A CA 1
ATOM 2495 C C . ASP A 1 306 ? 20.406 -10.460 -5.771 1.00 95.31 306 ASP A C 1
ATOM 2497 O O . ASP A 1 306 ? 20.749 -11.524 -5.269 1.00 95.31 306 ASP A O 1
ATOM 2501 N N . ILE A 1 307 ? 19.228 -9.908 -5.511 1.00 95.38 307 ILE A N 1
ATOM 2502 C CA . ILE A 1 307 ? 18.226 -10.516 -4.636 1.00 95.38 307 ILE A CA 1
ATOM 2503 C C . ILE A 1 307 ? 17.111 -11.021 -5.539 1.00 95.38 307 ILE A C 1
ATOM 2505 O O . ILE A 1 307 ? 16.684 -10.303 -6.444 1.00 95.38 307 ILE A O 1
ATOM 2509 N N . SER A 1 308 ? 16.670 -12.263 -5.357 1.00 93.88 308 SER A N 1
ATOM 2510 C CA . SER A 1 308 ? 15.607 -12.848 -6.183 1.00 93.88 308 SER A CA 1
ATOM 2511 C C . SER A 1 308 ? 14.441 -13.279 -5.313 1.00 93.88 308 SER A C 1
ATOM 2513 O O . SER A 1 308 ? 14.631 -14.069 -4.398 1.00 93.88 308 SER A O 1
ATOM 2515 N N . VAL A 1 309 ? 13.248 -12.796 -5.640 1.00 92.81 309 VAL A N 1
ATOM 2516 C CA . VAL A 1 309 ? 11.985 -13.192 -5.014 1.00 92.81 309 VAL A CA 1
ATOM 2517 C C . VAL A 1 309 ? 11.182 -13.948 -6.065 1.00 92.81 309 VAL A C 1
ATOM 2519 O O . VAL A 1 309 ? 10.887 -13.389 -7.117 1.00 92.81 309 VAL A O 1
ATOM 2522 N N . THR A 1 310 ? 10.858 -15.216 -5.829 1.00 90.75 310 THR A N 1
ATOM 2523 C CA . THR A 1 310 ? 10.126 -16.051 -6.796 1.00 90.75 310 THR A CA 1
ATOM 2524 C C . THR A 1 310 ? 8.680 -16.247 -6.369 1.00 90.75 310 THR A C 1
ATOM 2526 O O . THR A 1 310 ? 8.411 -16.899 -5.363 1.00 90.75 310 THR A O 1
ATOM 2529 N N . LEU A 1 311 ? 7.748 -15.748 -7.175 1.00 90.75 311 LEU A N 1
ATOM 2530 C CA . LEU A 1 311 ? 6.309 -15.836 -6.952 1.00 90.75 311 LEU A CA 1
ATOM 2531 C C . LEU A 1 311 ? 5.729 -16.910 -7.869 1.00 90.75 311 LEU A C 1
ATOM 2533 O O . LEU A 1 311 ? 5.626 -16.711 -9.081 1.00 90.75 311 LEU A O 1
ATOM 2537 N N . HIS A 1 312 ? 5.399 -18.069 -7.306 1.00 87.50 312 HIS A N 1
ATOM 2538 C CA . HIS A 1 312 ? 4.933 -19.232 -8.065 1.00 87.50 312 HIS A CA 1
ATOM 2539 C C . HIS A 1 312 ? 3.473 -19.587 -7.792 1.00 87.50 312 HIS A C 1
ATOM 2541 O O . HIS A 1 312 ? 2.798 -20.065 -8.700 1.00 87.50 312 HIS A O 1
ATOM 2547 N N . ASP A 1 313 ? 2.981 -19.298 -6.592 1.00 86.81 313 ASP A N 1
ATOM 2548 C CA . ASP A 1 313 ? 1.620 -19.628 -6.198 1.00 86.81 313 ASP A CA 1
ATOM 2549 C C . ASP A 1 313 ? 0.567 -18.751 -6.878 1.00 86.81 313 ASP A C 1
ATOM 2551 O O . ASP A 1 313 ? 0.772 -17.571 -7.164 1.00 86.81 313 ASP A O 1
ATOM 2555 N N . L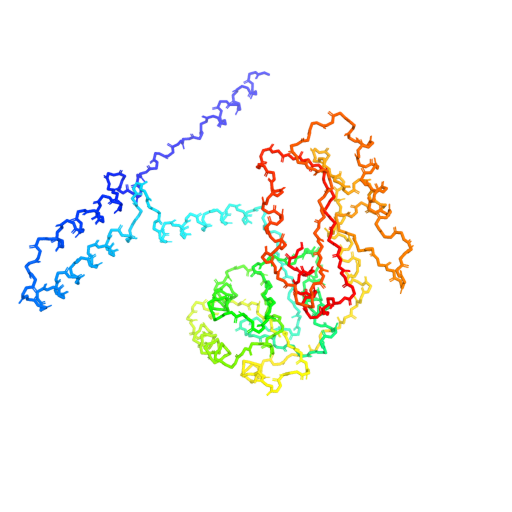YS A 1 314 ? -0.623 -19.327 -7.088 1.00 85.94 314 LYS A N 1
ATOM 2556 C CA . LYS A 1 314 ? -1.773 -18.615 -7.676 1.00 85.94 314 LYS A CA 1
ATOM 2557 C C . LYS A 1 314 ? -2.156 -17.364 -6.890 1.00 85.94 314 LYS A C 1
ATOM 2559 O O . LYS A 1 314 ? -2.592 -16.376 -7.483 1.00 85.94 314 LYS A O 1
ATOM 2564 N N . MET A 1 315 ? -2.052 -17.441 -5.566 1.00 83.69 315 MET A N 1
ATOM 2565 C CA . MET A 1 315 ? -2.234 -16.319 -4.655 1.00 83.69 315 MET A CA 1
ATOM 2566 C C . MET A 1 315 ? -0.893 -16.032 -4.001 1.00 83.69 315 MET A C 1
ATOM 2568 O O . MET A 1 315 ? -0.316 -16.914 -3.377 1.00 83.69 315 MET A O 1
ATOM 2572 N N . ILE A 1 316 ? -0.411 -14.807 -4.162 1.00 84.12 316 ILE A N 1
ATOM 2573 C CA . ILE A 1 316 ? 0.832 -14.354 -3.558 1.00 84.12 316 ILE A CA 1
ATOM 2574 C C . ILE A 1 316 ? 0.561 -14.032 -2.093 1.00 84.12 316 ILE A C 1
ATOM 2576 O O . ILE A 1 316 ? -0.296 -13.197 -1.793 1.00 84.12 316 ILE A O 1
ATOM 2580 N N . ASN A 1 317 ? 1.319 -14.663 -1.202 1.00 83.88 317 ASN A N 1
ATOM 2581 C CA . ASN A 1 317 ? 1.449 -14.198 0.166 1.00 83.88 317 ASN A CA 1
ATOM 2582 C C . ASN A 1 317 ? 2.461 -13.044 0.201 1.00 83.88 317 ASN A C 1
ATOM 2584 O O . ASN A 1 317 ? 3.615 -13.206 -0.194 1.00 83.88 317 ASN A O 1
ATOM 2588 N N . THR A 1 318 ? 2.025 -11.860 0.628 1.00 83.31 318 THR A N 1
ATOM 2589 C CA . THR A 1 318 ? 2.908 -10.692 0.747 1.00 83.31 318 THR A CA 1
ATOM 2590 C C . THR A 1 318 ? 3.956 -10.874 1.834 1.00 83.31 318 THR A C 1
ATOM 2592 O O . THR A 1 318 ? 5.043 -10.318 1.702 1.00 83.31 318 THR A O 1
ATOM 2595 N N . ASP A 1 319 ? 3.658 -11.667 2.864 1.00 86.19 319 ASP A N 1
ATOM 2596 C CA . ASP A 1 319 ? 4.575 -11.888 3.981 1.00 86.19 319 ASP A CA 1
ATOM 2597 C C . ASP A 1 319 ? 5.840 -12.611 3.502 1.00 86.19 319 ASP A C 1
ATOM 2599 O O . ASP A 1 319 ? 6.940 -12.162 3.803 1.00 86.19 319 ASP A O 1
ATOM 2603 N N . ASP A 1 320 ? 5.706 -13.599 2.611 1.00 86.19 320 ASP A N 1
ATOM 2604 C CA . ASP A 1 320 ? 6.845 -14.311 2.014 1.00 86.19 320 ASP A CA 1
ATOM 2605 C C . ASP A 1 320 ? 7.786 -13.364 1.243 1.00 86.19 320 ASP A C 1
ATOM 2607 O O . ASP A 1 320 ? 9.003 -13.550 1.210 1.00 86.19 320 ASP A O 1
ATOM 2611 N N . VAL A 1 321 ? 7.232 -12.327 0.604 1.00 88.88 321 VAL A N 1
ATOM 2612 C CA . VAL A 1 321 ? 8.025 -11.298 -0.089 1.00 88.88 321 VAL A CA 1
ATOM 2613 C C . VAL A 1 321 ? 8.734 -10.398 0.914 1.00 88.88 321 VAL A C 1
ATOM 2615 O O . VAL A 1 321 ? 9.910 -10.068 0.736 1.00 88.88 321 VAL A O 1
ATOM 2618 N N . MET A 1 322 ? 8.020 -10.002 1.966 1.00 90.75 322 MET A N 1
ATOM 2619 C CA . MET A 1 322 ? 8.551 -9.143 3.015 1.00 90.75 322 MET A CA 1
ATOM 2620 C C . MET A 1 322 ? 9.646 -9.835 3.817 1.00 90.75 322 MET A C 1
ATOM 2622 O O . MET A 1 322 ? 10.640 -9.184 4.121 1.00 90.75 322 MET A O 1
ATOM 2626 N N . ASP A 1 323 ? 9.530 -11.134 4.083 1.00 91.81 323 ASP A N 1
ATOM 2627 C CA . ASP A 1 323 ? 10.549 -11.921 4.777 1.00 91.81 323 ASP A CA 1
ATOM 2628 C C . ASP A 1 323 ? 11.886 -11.870 4.033 1.00 91.81 323 ASP A C 1
ATOM 2630 O O . ASP A 1 323 ? 12.922 -11.581 4.637 1.00 91.81 323 ASP A O 1
ATOM 2634 N N . VAL A 1 324 ? 11.863 -12.018 2.701 1.00 92.62 324 VAL A N 1
ATOM 2635 C CA . VAL A 1 324 ? 13.072 -11.870 1.874 1.00 92.62 324 VAL A CA 1
ATOM 2636 C C . VAL A 1 324 ? 13.630 -10.448 1.965 1.00 92.62 324 VAL A C 1
ATOM 2638 O O . VAL A 1 324 ? 14.841 -10.260 2.074 1.00 92.62 324 VAL A O 1
ATOM 2641 N N . PHE A 1 325 ? 12.778 -9.420 1.933 1.00 92.19 325 PHE A N 1
ATOM 2642 C CA . PHE A 1 325 ? 13.247 -8.037 2.059 1.00 92.19 325 PHE A CA 1
ATOM 2643 C C . PHE A 1 325 ? 13.800 -7.717 3.443 1.00 92.19 325 PHE A C 1
ATOM 2645 O O . PHE A 1 325 ? 14.798 -7.004 3.526 1.00 92.19 325 PHE A O 1
ATOM 2652 N N . ILE A 1 326 ? 13.211 -8.248 4.512 1.00 93.50 326 ILE A N 1
ATOM 2653 C CA . ILE A 1 326 ? 13.689 -8.084 5.887 1.00 93.50 326 ILE A CA 1
ATOM 2654 C C . ILE A 1 326 ? 15.043 -8.773 6.044 1.00 93.50 326 ILE A C 1
ATOM 2656 O O . ILE A 1 326 ? 15.990 -8.140 6.513 1.00 93.50 326 ILE A O 1
ATOM 2660 N N . GLU A 1 327 ? 15.165 -10.024 5.591 1.00 93.75 327 GLU A N 1
ATOM 2661 C CA . GLU A 1 327 ? 16.427 -10.767 5.620 1.00 93.75 327 GLU A CA 1
ATOM 2662 C C . GLU A 1 327 ? 17.526 -10.008 4.868 1.00 93.75 327 GLU A C 1
ATOM 2664 O O . GLU A 1 327 ? 18.662 -9.905 5.340 1.00 93.75 327 GLU A O 1
ATOM 2669 N N . GLU A 1 328 ? 17.178 -9.407 3.731 1.00 93.19 328 GLU A N 1
ATOM 2670 C CA . GLU A 1 328 ? 18.089 -8.663 2.866 1.00 93.19 328 GLU A CA 1
ATOM 2671 C C . GLU A 1 328 ? 18.157 -7.157 3.168 1.00 93.19 328 GLU A C 1
ATOM 2673 O O . GLU A 1 328 ? 18.783 -6.393 2.425 1.00 93.19 328 GLU A O 1
ATOM 2678 N N . THR A 1 329 ? 17.569 -6.679 4.263 1.00 91.62 329 THR A N 1
ATOM 2679 C CA . THR A 1 329 ? 17.644 -5.262 4.635 1.00 91.62 329 THR A CA 1
ATOM 2680 C C . THR A 1 329 ? 19.050 -4.913 5.128 1.00 91.62 329 THR A C 1
ATOM 2682 O O . THR A 1 329 ? 19.646 -5.599 5.957 1.00 91.62 329 THR A O 1
ATOM 2685 N N . LEU A 1 330 ? 19.612 -3.821 4.601 1.00 90.44 330 LEU A N 1
ATOM 2686 C CA . LEU A 1 330 ? 20.890 -3.281 5.064 1.00 90.44 330 LEU A CA 1
ATOM 2687 C C . LEU A 1 330 ? 20.667 -2.367 6.270 1.00 90.44 330 LEU A C 1
ATOM 2689 O O . LEU A 1 330 ? 19.643 -1.694 6.374 1.00 90.44 330 LEU A O 1
ATOM 2693 N N . ALA A 1 331 ? 21.664 -2.290 7.154 1.00 89.75 331 ALA A N 1
ATOM 2694 C CA . ALA A 1 331 ? 21.654 -1.299 8.225 1.00 89.75 331 ALA A CA 1
ATOM 2695 C C . ALA A 1 331 ? 21.531 0.122 7.630 1.00 89.75 331 ALA A C 1
ATOM 2697 O O . ALA A 1 331 ? 22.191 0.392 6.625 1.00 89.75 331 ALA A O 1
ATOM 2698 N N . PRO A 1 332 ? 20.788 1.061 8.250 1.00 84.94 332 PRO A N 1
ATOM 2699 C CA . PRO A 1 332 ? 20.515 2.385 7.669 1.00 84.94 332 PRO A CA 1
ATOM 2700 C C . PRO A 1 332 ? 21.754 3.202 7.259 1.00 84.94 332 PRO A C 1
ATOM 2702 O O . PRO A 1 332 ? 21.683 4.053 6.374 1.00 84.94 332 PRO A O 1
ATOM 2705 N N . SER A 1 333 ? 22.902 2.944 7.892 1.00 83.44 333 SER A N 1
ATOM 2706 C CA . SER A 1 333 ? 24.194 3.573 7.590 1.00 83.44 333 SER A CA 1
ATOM 2707 C C . SER A 1 333 ? 24.917 2.994 6.367 1.00 83.44 333 SER A C 1
ATOM 2709 O O . SER A 1 333 ? 25.911 3.565 5.929 1.00 83.44 333 SER A O 1
ATOM 2711 N N . HIS A 1 334 ? 24.444 1.875 5.814 1.00 85.19 334 HIS A N 1
ATOM 2712 C CA . HIS A 1 334 ? 25.078 1.154 4.713 1.00 85.19 334 HIS A CA 1
ATOM 2713 C C . HIS A 1 334 ? 24.197 1.229 3.469 1.00 85.19 334 HIS A C 1
ATOM 2715 O O . HIS A 1 334 ? 23.069 0.740 3.457 1.00 85.19 334 HIS A O 1
ATOM 2721 N N . LYS A 1 335 ? 24.724 1.838 2.405 1.00 83.50 335 LYS A N 1
ATOM 2722 C CA . LYS A 1 335 ? 24.032 1.975 1.121 1.00 83.50 335 LYS A CA 1
ATOM 2723 C C . LYS A 1 335 ? 24.846 1.297 0.033 1.00 83.50 335 LYS A C 1
ATOM 2725 O O . LYS A 1 335 ? 25.956 1.721 -0.272 1.00 83.50 335 LYS A O 1
ATOM 2730 N N . GLU A 1 336 ? 24.265 0.268 -0.567 1.00 89.88 336 GLU A N 1
ATOM 2731 C CA . GLU A 1 336 ? 24.869 -0.483 -1.663 1.00 89.88 336 GLU A CA 1
ATOM 2732 C C . GLU A 1 336 ? 23.864 -0.557 -2.825 1.00 89.88 336 GLU A C 1
ATOM 2734 O O . GLU A 1 336 ? 22.688 -0.860 -2.592 1.00 89.88 336 GLU A O 1
ATOM 2739 N N . PRO A 1 337 ? 24.280 -0.300 -4.081 1.00 91.94 337 PRO A N 1
ATOM 2740 C CA . PRO A 1 337 ? 23.425 -0.479 -5.239 1.00 91.94 337 PRO A CA 1
ATOM 2741 C C . PRO A 1 337 ? 23.189 -1.976 -5.454 1.00 91.94 337 PRO A C 1
ATOM 2743 O O . PRO A 1 337 ? 24.142 -2.756 -5.582 1.00 91.94 337 PRO A O 1
ATOM 2746 N N . ARG A 1 338 ? 21.915 -2.366 -5.500 1.00 93.25 338 ARG A N 1
ATOM 2747 C CA . ARG A 1 338 ? 21.462 -3.756 -5.624 1.00 93.25 338 ARG A CA 1
ATOM 2748 C C . ARG A 1 338 ? 20.335 -3.869 -6.640 1.00 93.25 338 ARG A C 1
ATOM 2750 O O . ARG A 1 338 ? 19.587 -2.917 -6.850 1.00 93.25 338 ARG A O 1
ATOM 2757 N N . ILE A 1 339 ? 20.226 -5.038 -7.259 1.00 95.56 339 ILE A N 1
ATOM 2758 C CA . ILE A 1 339 ? 19.136 -5.389 -8.168 1.00 95.56 339 ILE A CA 1
ATOM 2759 C C . ILE A 1 339 ? 18.248 -6.400 -7.456 1.00 95.56 339 ILE A C 1
ATOM 2761 O O . ILE A 1 339 ? 18.669 -7.522 -7.179 1.00 95.56 339 ILE A O 1
ATOM 2765 N N . ILE A 1 340 ? 17.009 -5.996 -7.200 1.00 94.75 340 ILE A N 1
ATOM 2766 C CA . ILE A 1 340 ? 15.960 -6.877 -6.698 1.00 94.75 340 ILE A CA 1
ATOM 2767 C C . ILE A 1 340 ? 15.170 -7.383 -7.904 1.00 94.75 340 ILE A C 1
ATOM 2769 O O . ILE A 1 340 ? 14.670 -6.603 -8.713 1.00 94.75 340 ILE A O 1
ATOM 2773 N N . HIS A 1 341 ? 15.097 -8.699 -8.049 1.00 94.62 341 HIS A N 1
ATOM 2774 C CA . HIS A 1 341 ? 14.417 -9.376 -9.141 1.00 94.62 341 HIS A CA 1
ATOM 2775 C C . HIS A 1 341 ? 13.221 -10.155 -8.608 1.00 94.62 341 HIS A C 1
ATOM 2777 O O . HIS A 1 341 ? 13.387 -11.213 -8.005 1.00 94.62 341 HIS A O 1
ATOM 2783 N N . ILE A 1 342 ? 12.022 -9.649 -8.877 1.00 93.19 342 ILE A N 1
ATOM 2784 C CA . ILE A 1 342 ? 10.771 -10.335 -8.562 1.00 93.19 342 ILE A CA 1
ATOM 2785 C C . ILE A 1 342 ? 10.369 -11.158 -9.790 1.00 93.19 342 ILE A C 1
ATOM 2787 O O . ILE A 1 342 ? 9.943 -10.608 -10.806 1.00 93.19 342 ILE A O 1
ATOM 2791 N N . ASP A 1 343 ? 10.571 -12.471 -9.717 1.00 92.12 343 ASP A N 1
ATOM 2792 C CA . ASP A 1 343 ? 10.222 -13.420 -10.772 1.00 92.12 343 ASP A CA 1
ATOM 2793 C C . ASP A 1 343 ? 8.785 -13.906 -10.582 1.00 92.12 343 ASP A C 1
ATOM 2795 O O . ASP A 1 343 ? 8.476 -14.572 -9.597 1.00 92.12 343 ASP A O 1
ATOM 2799 N N . ILE A 1 344 ? 7.905 -13.565 -11.520 1.00 91.06 344 ILE A N 1
ATOM 2800 C CA . ILE A 1 344 ? 6.476 -13.882 -11.452 1.00 91.06 344 ILE A CA 1
ATOM 2801 C C . ILE A 1 344 ? 6.182 -15.044 -12.402 1.00 91.06 344 ILE A C 1
ATOM 2803 O O . ILE A 1 344 ? 6.332 -14.920 -13.624 1.00 91.06 344 ILE A O 1
ATOM 2807 N N . SER A 1 345 ? 5.739 -16.173 -11.847 1.00 88.69 345 SER A N 1
ATOM 2808 C CA . SER A 1 345 ? 5.280 -17.328 -12.617 1.00 88.69 345 SER A CA 1
ATOM 2809 C C . SER A 1 345 ? 3.980 -17.024 -13.358 1.00 88.69 345 SER A C 1
ATOM 2811 O O . SER A 1 345 ? 3.138 -16.248 -12.916 1.00 88.69 345 SER A O 1
ATOM 2813 N N . HIS A 1 346 ? 3.777 -17.718 -14.475 1.00 85.50 346 HIS A N 1
ATOM 2814 C CA . HIS A 1 346 ? 2.533 -17.700 -15.243 1.00 85.50 346 HIS A CA 1
ATOM 2815 C C . HIS A 1 346 ? 1.294 -18.199 -14.477 1.00 85.50 346 HIS A C 1
ATOM 2817 O O . HIS A 1 346 ? 0.179 -17.977 -14.939 1.00 85.50 346 HIS A O 1
ATOM 2823 N N . GLU A 1 347 ? 1.480 -18.891 -13.351 1.00 86.25 347 GLU A N 1
ATOM 2824 C CA . GLU A 1 347 ? 0.385 -19.423 -12.530 1.00 86.25 347 GLU A CA 1
ATOM 2825 C C . GLU A 1 347 ? -0.225 -18.376 -11.589 1.00 86.25 347 GLU A C 1
ATOM 2827 O O . GLU A 1 347 ? -1.331 -18.578 -11.091 1.00 86.25 347 GLU A O 1
ATOM 2832 N N . VAL A 1 348 ? 0.465 -17.255 -11.367 1.00 86.50 348 VAL A N 1
ATOM 2833 C CA . VAL A 1 348 ? 0.015 -16.169 -10.491 1.00 86.50 348 VAL A CA 1
ATOM 2834 C C . VAL A 1 348 ? -1.234 -15.500 -11.073 1.00 86.50 348 VAL A C 1
ATOM 2836 O O . VAL A 1 348 ? -1.251 -15.072 -12.229 1.00 86.50 348 VAL A O 1
ATOM 2839 N N . ASN A 1 349 ? -2.278 -15.344 -10.258 1.00 83.25 349 ASN A N 1
ATOM 2840 C CA . ASN A 1 349 ? -3.498 -14.659 -10.676 1.00 83.25 349 ASN A CA 1
ATOM 2841 C C . ASN A 1 349 ? -3.297 -13.138 -10.776 1.00 83.25 349 ASN A C 1
ATOM 2843 O O . ASN A 1 349 ? -2.712 -12.510 -9.892 1.00 83.25 349 ASN A O 1
ATOM 2847 N N . ASN A 1 350 ? -3.906 -12.523 -11.795 1.00 73.44 350 ASN A N 1
ATOM 2848 C CA . ASN A 1 350 ? -3.827 -11.076 -12.027 1.00 73.44 350 ASN A CA 1
ATOM 2849 C C . ASN A 1 350 ? -4.299 -10.238 -10.827 1.00 73.44 350 ASN A C 1
ATOM 2851 O O . ASN A 1 350 ? -3.685 -9.223 -10.524 1.00 73.44 350 ASN A O 1
ATOM 2855 N N . SER A 1 351 ? -5.356 -10.658 -10.125 1.00 71.19 351 SER A N 1
ATOM 2856 C CA . SER A 1 351 ? -5.886 -9.925 -8.965 1.00 71.19 351 SER A CA 1
ATOM 2857 C C . SER A 1 351 ? -4.883 -9.839 -7.814 1.00 71.19 351 SER A C 1
ATOM 2859 O O . SER A 1 351 ? -4.702 -8.774 -7.233 1.00 71.19 351 SER A O 1
ATOM 2861 N N . SER A 1 352 ? -4.193 -10.943 -7.517 1.00 73.50 352 SER A N 1
ATOM 2862 C CA . SER A 1 352 ? -3.151 -10.993 -6.490 1.00 73.50 352 SER A CA 1
ATOM 2863 C C . SER A 1 352 ? -1.901 -10.225 -6.925 1.00 73.50 352 SER A C 1
ATOM 2865 O O . SER A 1 352 ? -1.322 -9.486 -6.131 1.00 73.50 352 SER A O 1
ATOM 2867 N N . LEU A 1 353 ? -1.543 -10.311 -8.209 1.00 78.38 353 LEU A N 1
ATOM 2868 C CA . LEU A 1 353 ? -0.425 -9.560 -8.770 1.00 78.38 353 LEU A CA 1
ATOM 2869 C C . LEU A 1 353 ? -0.633 -8.041 -8.680 1.00 78.38 353 LEU A C 1
ATOM 2871 O O . LEU A 1 353 ? 0.313 -7.322 -8.374 1.00 78.38 353 LEU A O 1
ATOM 2875 N N . CYS A 1 354 ? -1.853 -7.545 -8.915 1.00 73.50 354 CYS A N 1
ATOM 2876 C CA . CYS A 1 354 ? -2.162 -6.116 -8.816 1.00 73.50 354 CYS A CA 1
ATOM 2877 C C . CYS A 1 354 ? -1.866 -5.543 -7.425 1.00 73.50 354 CYS A C 1
ATOM 2879 O O . CYS A 1 354 ? -1.337 -4.441 -7.335 1.00 73.50 354 CYS A O 1
ATOM 2881 N N . VAL A 1 355 ? -2.184 -6.284 -6.358 1.00 74.56 355 VAL A N 1
ATOM 2882 C CA . VAL A 1 355 ? -1.935 -5.853 -4.971 1.00 74.56 355 VAL A CA 1
ATOM 2883 C C . VAL A 1 355 ? -0.436 -5.737 -4.711 1.00 74.56 355 VAL A C 1
ATOM 2885 O O . VAL A 1 355 ? 0.025 -4.732 -4.183 1.00 74.56 355 VAL A O 1
ATOM 2888 N N . VAL A 1 356 ? 0.333 -6.742 -5.127 1.00 76.56 356 VAL A N 1
ATOM 2889 C CA . VAL A 1 356 ? 1.782 -6.774 -4.902 1.00 76.56 356 VAL A CA 1
ATOM 2890 C C . VAL A 1 356 ? 2.493 -5.701 -5.722 1.00 76.56 356 VAL A C 1
ATOM 2892 O O . VAL A 1 356 ? 3.293 -4.957 -5.180 1.00 76.56 356 VAL A O 1
ATOM 2895 N N . VAL A 1 357 ? 2.167 -5.560 -7.007 1.00 77.25 357 VAL A N 1
ATOM 2896 C CA . VAL A 1 357 ? 2.822 -4.580 -7.893 1.00 77.25 357 VAL A CA 1
ATOM 2897 C C . VAL A 1 357 ? 2.473 -3.132 -7.539 1.00 77.25 357 VAL A C 1
ATOM 2899 O O . VAL A 1 357 ? 3.252 -2.241 -7.847 1.00 77.25 357 VAL A O 1
ATOM 2902 N N . LEU A 1 358 ? 1.310 -2.875 -6.932 1.00 76.69 358 LEU A N 1
ATOM 2903 C CA . LEU A 1 358 ? 0.975 -1.532 -6.450 1.00 76.69 358 LEU A CA 1
ATOM 2904 C C . LEU A 1 358 ? 1.678 -1.167 -5.140 1.00 76.69 358 LEU A C 1
ATOM 2906 O O . LEU A 1 358 ? 1.959 0.009 -4.924 1.00 76.69 358 LEU A O 1
ATOM 2910 N N . ASN A 1 359 ? 1.871 -2.143 -4.251 1.00 77.94 359 ASN A N 1
ATOM 2911 C CA . ASN A 1 359 ? 2.374 -1.899 -2.899 1.00 77.94 359 ASN A CA 1
ATOM 2912 C C . ASN A 1 359 ? 3.906 -1.985 -2.791 1.00 77.94 359 ASN A C 1
ATOM 2914 O O . ASN A 1 359 ? 4.455 -1.507 -1.798 1.00 77.94 359 ASN A O 1
ATOM 2918 N N . LEU A 1 360 ? 4.572 -2.600 -3.775 1.00 75.00 360 LEU A N 1
ATOM 2919 C CA . LEU A 1 360 ? 6.032 -2.654 -3.918 1.00 75.00 360 LEU A CA 1
ATOM 2920 C C . LEU A 1 360 ? 6.540 -1.536 -4.826 1.00 75.00 360 LEU A C 1
ATOM 2922 O O . LEU A 1 360 ? 7.581 -0.938 -4.472 1.00 75.00 360 LEU A O 1
#

Secondary structure (DSSP, 8-state):
-HHHHHHHHHHT---------SSBTT--HHHHHHHHHHHHHTS-TT-HHHHHHHHHHHHHHHHHHHTS-BTTB--HHHHHHHHHHHHHHHHHHTTT--PPPPTTS-TTSEEEEEE-GGGHHHHHHHHHS-SSS--PPPTTTEEE--TT--HHHHHHHHHHHHH--S---EEEE-GGGS-HHHHHHHHHHHHHHHTSHHHHHS---EEEEEETTTGGG-HHHHHHGGGB-PPPPP-HHHHHHHHHHHHBPPTT-TTS--GGGGSTT-BS------SSTTSSHHHHHHHHHHHHHHHSTT---SS-SEEEEEE-SSS--HHHHHHHHHHTPPPTT-----EEEEEE-TTS-HHHHHHHHHH-